Protein AF-A0A1B8B5S4-F1 (afdb_monomer)

Organism: Fusarium poae (NCBI:txid36050)

InterPro domains:
  IPR001878 Zinc finger, CCHC-type [PS50158] (62-77)
  IPR001878 Zinc finger, CCHC-type [SM00343] (62-78)
  IPR036875 Zinc finger, CCHC-type superfamily [SSF57756] (45-84)

Solvent-accessible surface area (backbone atoms only — not comparable to full-atom values): 23033 Å² total; per-residue (Å²): 134,56,75,70,56,54,54,54,52,51,53,57,53,53,58,51,54,56,64,63,64,73,70,78,66,87,74,77,81,77,86,76,88,79,88,79,84,84,86,77,88,89,79,86,81,77,88,76,90,77,90,68,91,71,83,70,79,71,69,80,69,45,12,86,79,80,60,42,74,90,41,46,62,92,68,39,94,58,71,87,54,57,66,65,60,56,51,50,52,48,52,52,52,57,70,67,45,79,81,69,77,71,84,78,75,83,84,50,92,66,42,45,79,44,78,39,82,91,76,75,44,73,46,77,40,73,58,75,73,76,80,73,74,81,81,74,93,70,80,89,75,80,84,82,79,84,80,81,82,84,78,85,82,84,79,87,82,88,78,84,84,85,80,93,76,90,79,90,82,87,80,91,79,73,78,69,67,63,57,54,56,56,53,51,54,50,54,53,53,52,50,53,54,51,57,54,49,56,68,69,68,52,84,74,80,76,83,73,87,75,80,90,76,81,90,84,82,83,81,92,77,83,91,76,85,78,84,82,81,79,86,75,89,73,72,89,78,72,78,74,69,80,74,79,73,74,95,62,82,85,57,70,48,80,79,72,44,62,75,87,78,50,93,69,78,89,65,76,92,64,78,62,98,51,56,69,58,52,32,52,50,49,24,71,75,67,45,35,23,64,68,58,35,44,51,50,29,63,75,51,70,60,40,62,67,61,52,50,53,48,46,69,73,48,47,85,78,52,65,60,85,51,30,68,75,69,75,72,74,88,124

Foldseek 3Di:
DDPVVVVVVVVVVVVVVVVVVVPPDPDPDDDDYDDDDDDDDDDDDDDDDDPPPPDPPPPQDAAPQQRHSPDHVVPDPCVPPDSVVSVVVVVVVVVVPPPDQDPFDPDDPQWDWDQDPVVSGTDTDGPPPPPDPDDDDDDDDDDDDDDDDDDDDDDDDDDDDDDDDDDDDDDDDDPPVVVVVVVVVVVVVVVVVVVVVVVVPPDDPDDDPPDPPPPDDDDDDDDDDDDDDDDDDDDPPPPPDPPPPPDDDDDPCVQPNDLVVDPAPPDPQDDDPCLVVLLVVLCVLQQFDSVVSSVLCNSRSNPSVVSSVCCVVRVVVDDLVRGDPSPDDPD

Nearest PDB structures (foldseek):
  6exz-assembly1_A  TM=6.993E-01  e=6.686E-01  Saccharomyces cerevisiae S288C
  2l2d-assembly1_A  TM=5.468E-01  e=1.828E-01  Homo sapiens

Structure (mmCIF, N/CA/C/O backbone):
data_AF-A0A1B8B5S4-F1
#
_entry.id   AF-A0A1B8B5S4-F1
#
loop_
_atom_site.group_PDB
_atom_site.id
_atom_site.type_symbol
_atom_site.label_atom_id
_atom_site.label_alt_id
_atom_site.label_comp_id
_atom_site.label_asym_id
_atom_site.label_entity_id
_atom_site.label_seq_id
_atom_site.pdbx_PDB_ins_code
_atom_site.Cartn_x
_atom_site.Cartn_y
_atom_site.Cartn_z
_atom_site.occupancy
_atom_site.B_iso_or_equiv
_atom_site.auth_seq_id
_atom_site.auth_comp_id
_atom_site.auth_asym_id
_atom_site.auth_atom_id
_atom_site.pdbx_PDB_model_num
ATOM 1 N N . MET A 1 1 ? 39.758 25.648 22.054 1.00 56.00 1 MET A N 1
ATOM 2 C CA . MET A 1 1 ? 38.304 25.907 22.031 1.00 56.00 1 MET A CA 1
ATOM 3 C C . MET A 1 1 ? 37.632 24.778 22.774 1.00 56.00 1 MET A C 1
ATOM 5 O O . MET A 1 1 ? 37.925 23.622 22.490 1.00 56.00 1 MET A O 1
ATOM 9 N N . SER A 1 2 ? 36.848 25.097 23.795 1.00 73.38 2 SER A N 1
ATOM 10 C CA . SER A 1 2 ? 36.229 24.072 24.642 1.00 73.38 2 SER A CA 1
ATOM 11 C C . SER A 1 2 ? 35.029 23.433 23.930 1.00 73.38 2 SER A C 1
ATOM 13 O O . SER A 1 2 ? 34.396 24.057 23.076 1.00 73.38 2 SER A O 1
ATOM 15 N N . ASN A 1 3 ? 34.667 22.197 24.292 1.00 74.00 3 ASN A N 1
ATOM 16 C CA . ASN A 1 3 ? 33.475 21.530 23.743 1.00 74.00 3 ASN A CA 1
ATOM 17 C C . ASN A 1 3 ? 32.193 22.370 23.928 1.00 74.00 3 ASN A C 1
ATOM 19 O O . ASN A 1 3 ? 31.288 22.313 23.097 1.00 74.00 3 ASN A O 1
ATOM 23 N N . ALA A 1 4 ? 32.143 23.219 24.961 1.00 73.69 4 ALA A N 1
ATOM 24 C CA . ALA A 1 4 ? 31.034 24.138 25.207 1.00 73.69 4 ALA A CA 1
ATOM 25 C C . ALA A 1 4 ? 30.907 25.248 24.142 1.00 73.69 4 ALA A C 1
ATOM 27 O O . ALA A 1 4 ? 29.793 25.631 23.782 1.00 73.69 4 ALA A O 1
ATOM 28 N N . GLU A 1 5 ? 32.022 25.741 23.597 1.00 76.44 5 GLU A N 1
ATOM 29 C CA . GLU A 1 5 ? 32.009 26.757 22.533 1.00 76.44 5 GLU A CA 1
ATOM 30 C C . GLU A 1 5 ? 31.538 26.171 21.198 1.00 76.44 5 GLU A C 1
ATOM 32 O O . GLU A 1 5 ? 30.783 26.814 20.469 1.00 76.44 5 GLU A O 1
ATOM 37 N N . THR A 1 6 ? 31.898 24.917 20.919 1.00 80.56 6 THR A N 1
ATOM 38 C CA . THR A 1 6 ? 31.493 24.219 19.689 1.00 80.56 6 THR A CA 1
ATOM 39 C C . THR A 1 6 ? 29.984 23.953 19.665 1.00 80.56 6 THR A C 1
ATOM 41 O O . THR A 1 6 ? 29.326 24.195 18.654 1.00 80.56 6 THR A O 1
ATOM 44 N N . ILE A 1 7 ? 29.394 23.550 20.797 1.00 79.75 7 ILE A N 1
ATOM 45 C CA . ILE A 1 7 ? 27.942 23.316 20.902 1.00 79.75 7 ILE A CA 1
ATOM 46 C C . ILE A 1 7 ? 27.154 24.627 20.733 1.00 79.75 7 ILE A C 1
ATOM 48 O O . ILE A 1 7 ? 26.126 24.646 20.051 1.00 79.75 7 ILE A O 1
ATOM 52 N N . LYS A 1 8 ? 27.653 25.748 21.277 1.00 83.06 8 LYS A N 1
ATOM 53 C CA . LYS A 1 8 ? 27.043 27.076 21.071 1.00 83.06 8 LYS A CA 1
ATOM 54 C C . LYS A 1 8 ? 27.098 27.525 19.608 1.00 83.06 8 LYS A C 1
ATOM 56 O O . LYS A 1 8 ? 26.111 28.065 19.108 1.00 83.06 8 LYS A O 1
ATOM 61 N N . ALA A 1 9 ? 28.210 27.277 18.915 1.00 80.62 9 ALA A N 1
ATOM 62 C CA . ALA A 1 9 ? 28.360 27.633 17.505 1.00 80.62 9 ALA A CA 1
ATOM 63 C C . ALA A 1 9 ? 27.409 26.831 16.597 1.00 80.62 9 ALA A C 1
ATOM 65 O O . ALA A 1 9 ? 26.763 27.405 15.718 1.00 80.62 9 ALA A O 1
ATOM 66 N N . ILE A 1 10 ? 27.251 25.527 16.854 1.00 79.31 10 ILE A N 1
ATOM 67 C CA . ILE A 1 10 ? 26.332 24.666 16.093 1.00 79.31 10 ILE A CA 1
ATOM 68 C C . ILE A 1 10 ? 24.872 25.088 16.321 1.00 79.31 10 ILE A C 1
ATOM 70 O O . ILE A 1 10 ? 24.111 25.214 15.361 1.00 79.31 10 ILE A O 1
ATOM 74 N N . GLY A 1 11 ? 24.482 25.388 17.567 1.00 78.75 11 GLY A N 1
ATOM 75 C CA . GLY A 1 11 ? 23.128 25.863 17.878 1.00 78.75 11 GLY A CA 1
ATOM 76 C C . GLY A 1 11 ? 22.766 27.172 17.164 1.00 78.75 11 GLY A C 1
ATOM 77 O O . GLY A 1 11 ? 21.659 27.311 16.639 1.00 78.75 11 GLY A O 1
ATOM 78 N N . ALA A 1 12 ? 23.714 28.109 17.070 1.00 74.69 12 ALA A N 1
ATOM 79 C CA . ALA A 1 12 ? 23.513 29.375 16.366 1.00 74.69 12 ALA A CA 1
ATOM 80 C C . ALA A 1 12 ? 23.366 29.197 14.841 1.00 74.69 12 ALA A C 1
ATOM 82 O O . ALA A 1 12 ? 22.562 29.892 14.215 1.00 74.69 12 ALA A O 1
ATOM 83 N N . ALA A 1 13 ? 24.097 28.250 14.243 1.00 72.19 13 ALA A N 1
ATOM 84 C CA . ALA A 1 13 ? 24.009 27.958 12.813 1.00 72.19 13 ALA A CA 1
ATOM 85 C C . ALA A 1 13 ? 22.666 27.305 12.433 1.00 72.19 13 ALA A C 1
ATOM 87 O O . ALA A 1 13 ? 22.027 27.719 11.464 1.00 72.19 13 ALA A O 1
ATOM 88 N N . VAL A 1 14 ? 22.186 26.345 13.233 1.00 74.12 14 VAL A N 1
ATOM 89 C CA . VAL A 1 14 ? 20.905 25.656 12.983 1.00 74.12 14 VAL A CA 1
ATOM 90 C C . VAL A 1 14 ? 19.711 26.602 13.167 1.00 74.12 14 VAL A C 1
ATOM 92 O O . VAL A 1 14 ? 18.777 26.580 12.364 1.00 74.12 14 VAL A O 1
ATOM 95 N N . GLY A 1 15 ? 19.758 27.494 14.163 1.00 72.50 15 GLY A N 1
ATOM 96 C CA . GLY A 1 15 ? 18.710 28.496 14.382 1.00 72.50 15 GLY A CA 1
ATOM 97 C C . GLY A 1 15 ? 18.549 29.487 13.220 1.00 72.50 15 GLY A C 1
ATOM 98 O O . GLY A 1 15 ? 17.427 29.890 12.909 1.00 72.50 15 GLY A O 1
ATOM 99 N N . LYS A 1 16 ? 19.645 29.846 12.533 1.00 70.12 16 LYS A N 1
ATOM 100 C CA . LYS A 1 16 ? 19.594 30.685 11.323 1.00 70.12 16 LYS A CA 1
ATOM 101 C C . LYS A 1 16 ? 18.982 29.948 10.131 1.00 70.12 16 LYS A C 1
ATOM 103 O O . LYS A 1 16 ? 18.091 30.495 9.485 1.00 70.12 16 LYS A O 1
ATOM 108 N N . ALA A 1 17 ? 19.381 28.698 9.896 1.00 58.03 17 ALA A N 1
ATOM 109 C CA . ALA A 1 17 ? 18.883 27.913 8.765 1.00 58.03 17 ALA A CA 1
ATOM 110 C C . ALA A 1 17 ? 17.365 27.648 8.844 1.00 58.03 17 ALA A C 1
ATOM 112 O O . ALA A 1 17 ? 16.661 27.729 7.836 1.00 58.03 17 ALA A O 1
ATOM 113 N N . LEU A 1 18 ? 16.823 27.403 10.046 1.00 61.22 18 LEU A N 1
ATOM 114 C CA . LEU A 1 18 ? 15.381 27.179 10.199 1.00 61.22 18 LEU A CA 1
ATOM 115 C C . LEU A 1 18 ? 14.554 28.444 9.920 1.00 61.22 18 LEU A C 1
ATOM 117 O O . LEU A 1 18 ? 13.485 28.353 9.316 1.00 61.22 18 LEU A O 1
ATOM 121 N N . LYS A 1 19 ? 15.059 29.626 10.298 1.00 65.00 19 LYS A N 1
ATOM 122 C CA . LYS A 1 19 ? 14.362 30.905 10.088 1.00 65.00 19 LYS A CA 1
ATOM 123 C C . LYS A 1 19 ? 14.312 31.317 8.611 1.00 65.00 19 LYS A C 1
ATOM 125 O O . LYS A 1 19 ? 13.349 31.956 8.199 1.00 65.00 19 LYS A O 1
ATOM 130 N N . GLU A 1 20 ? 15.296 30.907 7.813 1.00 57.97 20 GLU A N 1
ATOM 131 C CA . GLU A 1 20 ? 15.331 31.159 6.365 1.00 57.97 20 GLU A CA 1
ATOM 132 C C . GLU A 1 20 ? 14.459 30.167 5.573 1.00 57.97 20 GLU A C 1
ATOM 134 O O . GLU A 1 20 ? 13.837 30.544 4.581 1.00 57.97 20 GLU A O 1
ATOM 139 N N . SER A 1 21 ? 14.306 28.925 6.049 1.00 55.50 21 SER A N 1
ATOM 140 C CA . SER A 1 21 ? 13.467 27.918 5.374 1.00 55.50 21 SER A CA 1
ATOM 141 C C . SER A 1 21 ? 11.949 28.166 5.485 1.00 55.50 21 SER A C 1
ATOM 143 O O . SER A 1 21 ? 11.189 27.740 4.615 1.00 55.50 21 SER A O 1
ATOM 145 N N . GLY A 1 22 ? 11.496 28.914 6.502 1.00 48.28 22 GLY A N 1
ATOM 146 C CA . GLY A 1 22 ? 10.073 29.179 6.769 1.00 48.28 22 GLY A CA 1
ATOM 147 C C . GLY A 1 22 ? 9.399 30.239 5.884 1.00 48.28 22 GLY A C 1
ATOM 148 O O . GLY A 1 22 ? 8.188 30.419 5.979 1.00 48.28 22 GLY A O 1
ATOM 149 N N . LEU A 1 23 ? 10.149 30.940 5.024 1.00 51.22 23 LEU A N 1
ATOM 150 C CA . LEU A 1 23 ? 9.635 32.033 4.179 1.00 51.22 23 LEU A CA 1
ATOM 151 C C . LEU A 1 23 ? 9.395 31.639 2.711 1.00 51.22 23 LEU A C 1
ATOM 153 O O . LEU A 1 23 ? 8.901 32.453 1.932 1.00 51.22 23 LEU A O 1
ATOM 157 N N . SER A 1 24 ? 9.648 30.384 2.327 1.00 50.84 24 SER A N 1
ATOM 158 C CA . SER A 1 24 ? 9.270 29.857 1.005 1.00 50.84 24 SER A CA 1
ATOM 159 C C . SER A 1 24 ? 7.799 29.415 0.990 1.00 50.84 24 SER A C 1
ATOM 161 O O . SER A 1 24 ? 7.439 28.245 0.870 1.00 50.84 24 SER A O 1
ATOM 163 N N . GLY A 1 25 ? 6.921 30.402 1.174 1.00 41.28 25 GLY A N 1
ATOM 164 C CA . GLY A 1 25 ? 5.477 30.245 1.122 1.00 41.28 25 GLY A CA 1
ATOM 165 C C . GLY A 1 25 ? 5.001 29.711 -0.229 1.00 41.28 25 GLY A C 1
ATOM 166 O O . GLY A 1 25 ? 5.408 30.173 -1.294 1.00 41.28 25 GLY A O 1
ATOM 167 N N . SER A 1 26 ? 4.071 28.758 -0.162 1.00 46.00 26 SER A N 1
ATOM 168 C CA . SER A 1 26 ? 3.202 28.362 -1.268 1.00 46.00 26 SER A CA 1
ATOM 169 C C . SER A 1 26 ? 2.361 29.563 -1.708 1.00 46.00 26 SER A C 1
ATOM 171 O O . SER A 1 26 ? 1.266 29.798 -1.200 1.00 46.00 26 SER A O 1
ATOM 173 N N . GLY A 1 27 ? 2.895 30.344 -2.646 1.00 40.12 27 GLY A N 1
ATOM 174 C CA . GLY A 1 27 ? 2.173 31.400 -3.336 1.00 40.12 27 GLY A CA 1
ATOM 175 C C . GLY A 1 27 ? 1.107 30.795 -4.242 1.00 40.12 27 GLY A C 1
ATOM 176 O O . GLY A 1 27 ? 1.377 30.395 -5.371 1.00 40.12 27 GLY A O 1
ATOM 177 N N . SER A 1 28 ? -0.125 30.733 -3.747 1.00 44.25 28 SER A N 1
ATOM 178 C CA . SER A 1 28 ? -1.322 30.636 -4.574 1.00 44.25 28 SER A CA 1
ATOM 179 C C . SER A 1 28 ? -1.355 31.830 -5.530 1.00 44.25 28 SER A C 1
ATOM 181 O O . SER A 1 28 ? -1.681 32.944 -5.124 1.00 44.25 28 SER A O 1
ATOM 183 N N . GLY A 1 29 ? -0.978 31.585 -6.788 1.00 37.34 29 GLY A N 1
ATOM 184 C CA . GLY A 1 29 ? -1.029 32.551 -7.879 1.00 37.34 29 GLY A CA 1
ATOM 185 C C . GLY A 1 29 ? -2.449 33.069 -8.075 1.00 37.34 29 GLY A C 1
ATOM 186 O O . GLY A 1 29 ? -3.302 32.390 -8.649 1.00 37.34 29 GLY A O 1
ATOM 187 N N . ALA A 1 30 ? -2.692 34.273 -7.565 1.00 42.72 30 ALA A N 1
ATOM 188 C CA . ALA A 1 30 ? -3.863 35.064 -7.877 1.00 42.72 30 ALA A CA 1
ATOM 189 C C . ALA A 1 30 ? -3.777 35.504 -9.343 1.00 42.72 30 ALA A C 1
ATOM 191 O O . ALA A 1 30 ? -2.804 36.114 -9.782 1.00 42.72 30 ALA A O 1
ATOM 192 N N . ALA A 1 31 ? -4.816 35.149 -10.088 1.00 47.50 31 ALA A N 1
ATOM 193 C CA . ALA A 1 31 ? -5.079 35.610 -11.433 1.00 47.50 31 ALA A CA 1
ATOM 194 C C . ALA A 1 31 ? -5.320 37.127 -11.447 1.00 47.50 31 ALA A C 1
ATOM 196 O O . ALA A 1 31 ? -6.201 37.604 -10.736 1.00 47.50 31 ALA A O 1
ATOM 197 N N . SER A 1 32 ? -4.604 37.842 -12.317 1.00 46.47 32 SER A N 1
ATOM 198 C CA . SER A 1 32 ? -4.899 39.228 -12.689 1.00 46.47 32 SER A CA 1
ATOM 199 C C . SER A 1 32 ? -4.472 39.484 -14.131 1.00 46.47 32 SER A C 1
ATOM 201 O O . SER A 1 32 ? -3.295 39.709 -14.375 1.00 46.47 32 SER A O 1
ATOM 203 N N . GLY A 1 33 ? -5.458 39.494 -15.039 1.00 41.75 33 GLY A N 1
ATOM 204 C CA . GLY A 1 33 ? -5.443 40.202 -16.329 1.00 41.75 33 GLY A CA 1
ATOM 205 C C . GLY A 1 33 ? -4.380 39.766 -17.344 1.00 41.75 33 GLY A C 1
ATOM 206 O O . GLY A 1 33 ? -3.430 39.074 -17.038 1.00 41.75 33 GLY A O 1
ATOM 207 N N . SER A 1 34 ? -4.447 40.121 -18.612 1.00 49.22 34 SER A N 1
ATOM 208 C CA . SER A 1 34 ? -5.419 40.847 -19.417 1.00 49.22 34 SER A CA 1
ATOM 209 C C . SER A 1 34 ? -4.869 40.757 -20.847 1.00 49.22 34 SER A C 1
ATOM 211 O O . SER A 1 34 ? -3.662 40.812 -21.062 1.00 49.22 34 SER A O 1
ATOM 213 N N . GLY A 1 35 ? -5.752 40.634 -21.835 1.00 39.09 35 GLY A N 1
ATOM 214 C CA . GLY A 1 35 ? -5.376 40.672 -23.250 1.00 39.09 35 GLY A CA 1
ATOM 215 C C . GLY A 1 35 ? -5.099 39.278 -23.820 1.00 39.09 35 GLY A C 1
ATOM 216 O O . GLY A 1 35 ? -4.317 38.510 -23.297 1.00 39.09 35 GLY A O 1
ATOM 217 N N . GLY A 1 36 ? -5.729 38.836 -24.891 1.00 44.03 36 GLY A N 1
ATOM 218 C CA . GLY A 1 36 ? -6.499 39.563 -25.870 1.00 44.03 36 GLY A CA 1
ATOM 219 C C . GLY A 1 36 ? -6.198 38.958 -27.231 1.00 44.03 36 GLY A C 1
ATOM 220 O O . GLY A 1 36 ? -5.051 38.689 -27.555 1.00 44.03 36 GLY A O 1
ATOM 221 N N . ARG A 1 37 ? -7.255 38.888 -28.039 1.00 44.94 37 ARG A N 1
ATOM 222 C CA . ARG A 1 37 ? -7.225 38.951 -29.504 1.00 44.94 37 ARG A CA 1
ATOM 223 C C . ARG A 1 37 ? -6.894 37.658 -30.272 1.00 44.94 37 ARG A C 1
ATOM 225 O O . ARG A 1 37 ? -5.750 37.298 -30.478 1.00 44.94 37 ARG A O 1
ATOM 232 N N . ARG A 1 38 ? -7.973 37.207 -30.928 1.00 49.09 38 ARG A N 1
ATOM 233 C CA . ARG A 1 38 ? -8.131 37.075 -32.394 1.00 49.09 38 ARG A CA 1
ATOM 234 C C . ARG A 1 38 ? -7.744 35.748 -33.057 1.00 49.09 38 ARG A C 1
ATOM 236 O O . ARG A 1 38 ? -6.589 35.362 -33.093 1.00 49.09 38 ARG A O 1
ATOM 243 N N . GLY A 1 39 ? -8.742 35.239 -33.789 1.00 45.19 39 GLY A N 1
ATOM 244 C CA . GLY A 1 39 ? -8.606 34.387 -34.978 1.00 45.19 39 GLY A CA 1
ATOM 245 C C . GLY A 1 39 ? -8.688 32.898 -34.653 1.00 45.19 39 GLY A C 1
ATOM 246 O O . GLY A 1 39 ? -8.058 32.447 -33.716 1.00 45.19 39 GLY A O 1
ATOM 247 N N . GLY A 1 40 ? -9.452 32.051 -35.332 1.00 46.78 40 GLY A N 1
ATOM 248 C CA . GLY A 1 40 ? -10.405 32.175 -36.434 1.00 46.78 40 GLY A CA 1
ATOM 249 C C . GLY A 1 40 ? -11.432 31.049 -36.233 1.00 46.78 40 GLY A C 1
ATOM 250 O O . GLY A 1 40 ? -11.158 30.053 -35.576 1.00 46.78 40 GLY A O 1
ATOM 251 N N . ARG A 1 41 ? -12.712 31.237 -36.546 1.00 49.19 41 ARG A N 1
ATOM 252 C CA . ARG A 1 41 ? -13.286 31.195 -37.898 1.00 49.19 41 ARG A CA 1
ATOM 253 C C . ARG A 1 41 ? -12.919 29.902 -38.642 1.00 49.19 41 ARG A C 1
ATOM 255 O O . ARG A 1 41 ? -11.828 29.791 -39.179 1.00 49.19 41 ARG A O 1
ATOM 262 N N . GLY A 1 42 ? -13.904 29.011 -38.759 1.00 49.97 42 GLY A N 1
ATOM 263 C CA . GLY A 1 42 ? -13.978 28.029 -39.843 1.00 49.97 42 GLY A CA 1
ATOM 264 C C . GLY A 1 42 ? -13.775 26.584 -39.408 1.00 49.97 42 GLY A C 1
ATOM 265 O O . GLY A 1 42 ? -12.654 26.126 -39.263 1.00 49.97 42 GLY A O 1
ATOM 266 N N . GLY A 1 43 ? -14.877 25.853 -39.263 1.00 46.47 43 GLY A N 1
ATOM 267 C CA . GLY A 1 43 ? -14.845 24.410 -39.033 1.00 46.47 43 GLY A CA 1
ATOM 268 C C . GLY A 1 43 ? -16.239 23.801 -38.988 1.00 46.47 43 GLY A C 1
ATOM 269 O O . GLY A 1 43 ? -16.610 23.170 -38.007 1.00 46.47 43 GLY A O 1
ATOM 270 N N . ARG A 1 44 ? -17.046 24.067 -40.024 1.00 53.19 44 ARG A N 1
ATOM 271 C CA . ARG A 1 44 ? -18.267 23.304 -40.317 1.00 53.19 44 ARG A CA 1
ATOM 272 C C . ARG A 1 44 ? -17.881 21.876 -40.707 1.00 53.19 44 ARG A C 1
ATOM 274 O O . ARG A 1 44 ? -16.972 21.695 -41.506 1.00 53.19 44 ARG A O 1
ATOM 281 N N . GLY A 1 45 ? -18.688 20.920 -40.257 1.00 45.66 45 GLY A N 1
ATOM 282 C CA . GLY A 1 45 ? -18.684 19.527 -40.705 1.00 45.66 45 GLY A CA 1
ATOM 283 C C . GLY A 1 45 ? -18.196 18.617 -39.583 1.00 45.66 45 GLY A C 1
ATOM 284 O O . GLY A 1 45 ? -17.048 18.695 -39.191 1.00 45.66 45 GLY A O 1
ATOM 285 N N . GLY A 1 46 ? -19.003 17.773 -38.961 1.00 46.47 46 GLY A N 1
ATOM 286 C CA . GLY A 1 46 ? -20.248 17.169 -39.405 1.00 46.47 46 GLY A CA 1
ATOM 287 C C . GLY A 1 46 ? -20.132 15.667 -39.173 1.00 46.47 46 GLY A C 1
ATOM 288 O O . GLY A 1 46 ? -19.038 15.131 -39.303 1.00 46.47 46 GLY A O 1
ATOM 289 N N . ARG A 1 47 ? -21.286 15.025 -38.937 1.00 48.38 47 ARG A N 1
ATOM 290 C CA . ARG A 1 47 ? -21.506 13.564 -38.968 1.00 48.38 47 ARG A CA 1
ATOM 291 C C . ARG A 1 47 ? -20.808 12.849 -37.802 1.00 48.38 47 ARG A C 1
ATOM 293 O O . ARG A 1 47 ? -19.613 12.948 -37.619 1.00 48.38 47 ARG A O 1
ATOM 300 N N . GLY A 1 48 ? -21.469 12.132 -36.915 1.00 44.78 48 GLY A N 1
ATOM 301 C CA . GLY A 1 48 ? -22.681 11.333 -36.982 1.00 44.78 48 GLY A CA 1
ATOM 302 C C . GLY A 1 48 ? -22.550 10.397 -35.775 1.00 44.78 48 GLY A C 1
ATOM 303 O O . GLY A 1 48 ? -21.453 9.985 -35.419 1.00 44.78 48 GLY A O 1
ATOM 304 N N . GLY A 1 49 ? -23.607 10.198 -35.004 1.00 51.47 49 GLY A N 1
ATOM 305 C CA . GLY A 1 49 ? -24.214 8.874 -35.042 1.00 51.47 49 GLY A CA 1
ATOM 306 C C . GLY A 1 49 ? -23.350 7.791 -34.391 1.00 51.47 49 GLY A C 1
ATOM 307 O O . GLY A 1 49 ? -22.970 6.839 -35.055 1.00 51.47 49 GLY A O 1
ATOM 308 N N . HIS A 1 50 ? -23.101 7.893 -33.086 1.00 44.91 50 HIS A N 1
ATOM 309 C CA . HIS A 1 50 ? -22.808 6.710 -32.277 1.00 44.91 50 HIS A CA 1
ATOM 310 C C . HIS A 1 50 ? -23.905 6.552 -31.228 1.00 44.91 50 HIS A C 1
ATOM 312 O O . HIS A 1 50 ? -23.709 6.767 -30.033 1.00 44.91 50 HIS A O 1
ATOM 318 N N . GLY A 1 51 ? -25.086 6.182 -31.735 1.00 50.59 51 GLY A N 1
ATOM 319 C CA . GLY A 1 51 ? -26.035 5.360 -30.995 1.00 50.59 51 GLY A CA 1
ATOM 320 C C . GLY A 1 51 ? -25.344 4.035 -30.702 1.00 50.59 51 GLY A C 1
ATOM 321 O O . GLY A 1 51 ? -25.287 3.142 -31.538 1.00 50.59 51 GLY A O 1
ATOM 322 N N . GLY A 1 52 ? -24.701 3.985 -29.545 1.00 52.28 52 GLY A N 1
ATOM 323 C CA . GLY A 1 52 ? -24.074 2.802 -28.991 1.00 52.28 52 GLY A CA 1
ATOM 324 C C . GLY A 1 52 ? -24.661 2.581 -27.614 1.00 52.28 52 GLY A C 1
ATOM 325 O O . GLY A 1 52 ? -23.968 2.760 -26.614 1.00 52.28 52 GLY A O 1
ATOM 326 N N . ASP A 1 53 ? -25.940 2.205 -27.574 1.00 48.69 53 ASP A N 1
ATOM 327 C CA . ASP A 1 53 ? -26.658 1.668 -26.412 1.00 48.69 53 ASP A CA 1
ATOM 328 C C . ASP A 1 53 ? -26.115 0.276 -26.023 1.00 48.69 53 ASP A C 1
ATOM 330 O O . ASP A 1 53 ? -26.837 -0.688 -25.793 1.00 48.69 53 ASP A O 1
ATOM 334 N N . GLY A 1 54 ? -24.788 0.163 -25.946 1.00 50.25 54 GLY A N 1
ATOM 335 C CA . GLY A 1 54 ? -24.050 -1.009 -25.504 1.00 50.25 54 GLY A CA 1
ATOM 336 C C . GLY A 1 54 ? -23.867 -1.000 -23.992 1.00 50.25 54 GLY A C 1
ATOM 337 O O . GLY A 1 54 ? -22.755 -0.833 -23.500 1.00 50.25 54 GLY A O 1
ATOM 338 N N . GLY A 1 55 ? -24.973 -1.131 -23.259 1.00 54.44 55 GLY A N 1
ATOM 339 C CA . GLY A 1 55 ? -25.108 -2.053 -22.123 1.00 54.44 55 GLY A CA 1
ATOM 340 C C . GLY A 1 55 ? -24.204 -1.952 -20.886 1.00 54.44 55 GLY A C 1
ATOM 341 O O . GLY A 1 55 ? -24.437 -2.702 -19.941 1.00 54.44 55 GLY A O 1
ATOM 342 N N . VAL A 1 56 ? -23.225 -1.051 -20.791 1.00 54.69 56 VAL A N 1
ATOM 343 C CA . VAL A 1 56 ? -22.570 -0.791 -19.501 1.00 54.69 56 VAL A CA 1
ATOM 344 C C . VAL A 1 56 ? -23.481 0.157 -18.746 1.00 54.69 56 VAL A C 1
ATOM 346 O O . VAL A 1 56 ? -23.470 1.358 -19.010 1.00 54.69 56 VAL A O 1
ATOM 349 N N . ARG A 1 57 ? -24.294 -0.383 -17.828 1.00 54.88 57 ARG A N 1
ATOM 350 C CA . ARG A 1 57 ? -25.108 0.393 -16.878 1.00 54.88 57 ARG A CA 1
ATOM 351 C C . ARG A 1 57 ? -24.194 1.395 -16.165 1.00 54.88 57 ARG A C 1
ATOM 353 O O . ARG A 1 57 ? -23.582 1.071 -15.145 1.00 54.88 57 ARG A O 1
ATOM 360 N N . LYS A 1 58 ? -24.035 2.598 -16.730 1.00 68.25 58 LYS A N 1
ATOM 361 C CA . LYS A 1 58 ? -23.264 3.680 -16.119 1.00 68.25 58 LYS A CA 1
ATOM 362 C C . LYS A 1 58 ? -23.924 3.906 -14.772 1.00 68.25 58 LYS A C 1
ATOM 364 O O . LYS A 1 58 ? -25.124 4.165 -14.708 1.00 68.25 58 LYS A O 1
ATOM 369 N N . LYS A 1 59 ? -23.152 3.701 -13.700 1.00 76.12 59 LYS A N 1
ATOM 370 C CA . LYS A 1 59 ? -23.621 3.902 -12.325 1.00 76.12 59 LYS A CA 1
ATOM 371 C C . LYS A 1 59 ? -24.366 5.241 -12.278 1.00 76.12 59 LYS A C 1
ATOM 373 O O . LYS A 1 59 ? -23.871 6.183 -12.906 1.00 76.12 59 LYS A O 1
ATOM 378 N N . PRO A 1 60 ? -25.516 5.325 -11.583 1.00 76.94 60 PRO A N 1
ATOM 379 C CA . PRO A 1 60 ? -26.318 6.542 -11.546 1.00 76.94 60 PRO A CA 1
ATOM 380 C C . PRO A 1 60 ? -25.399 7.719 -11.239 1.00 76.94 60 PRO A C 1
ATOM 382 O O . PRO A 1 60 ? -24.606 7.668 -10.290 1.00 76.94 60 PRO A O 1
ATOM 385 N N . ALA A 1 61 ? -25.416 8.708 -12.130 1.00 81.31 61 ALA A N 1
ATOM 386 C CA . ALA A 1 61 ? -24.499 9.828 -12.067 1.00 81.31 61 ALA A CA 1
ATOM 387 C C . ALA A 1 61 ? -24.708 10.545 -10.732 1.00 81.31 61 ALA A C 1
ATOM 389 O O . ALA A 1 61 ? -25.779 11.071 -10.451 1.00 81.31 61 ALA A O 1
ATOM 390 N N . ARG A 1 62 ? -23.680 10.528 -9.887 1.00 92.56 62 ARG A N 1
ATOM 391 C CA . ARG A 1 62 ? -23.695 11.232 -8.606 1.00 92.56 62 ARG A CA 1
ATOM 392 C C . ARG A 1 62 ? -23.355 12.696 -8.849 1.00 92.56 62 ARG A C 1
ATOM 394 O O . ARG A 1 62 ? -22.532 13.006 -9.710 1.00 92.56 62 ARG A O 1
ATOM 401 N N . CYS A 1 63 ? -23.926 13.598 -8.060 1.00 89.44 63 CYS A N 1
ATOM 402 C CA . CYS A 1 63 ? -23.555 15.006 -8.084 1.00 89.44 63 CYS A CA 1
ATOM 403 C C . CYS A 1 63 ? -22.037 15.161 -7.883 1.00 89.44 63 CYS A C 1
ATOM 405 O O . CYS A 1 63 ? -21.507 14.811 -6.831 1.00 89.44 63 CYS A O 1
ATOM 407 N N . PHE A 1 64 ? -21.317 15.741 -8.848 1.00 87.44 64 PHE A N 1
ATOM 408 C CA . PHE A 1 64 ? -19.854 15.902 -8.773 1.00 87.44 64 PHE A CA 1
ATOM 409 C C . PHE A 1 64 ? -19.367 16.786 -7.609 1.00 87.44 64 PHE A C 1
ATOM 411 O O . PHE A 1 64 ? -18.173 16.815 -7.309 1.00 87.44 64 PHE A O 1
ATOM 418 N N . ARG A 1 65 ? -20.274 17.527 -6.955 1.00 85.06 65 ARG A N 1
ATOM 419 C CA . ARG A 1 65 ? -19.943 18.461 -5.870 1.00 85.06 65 ARG A CA 1
ATOM 420 C C . ARG A 1 65 ? -20.120 17.846 -4.485 1.00 85.06 65 ARG A C 1
ATOM 422 O O . ARG A 1 65 ? -19.210 17.949 -3.669 1.00 85.06 65 ARG A O 1
ATOM 429 N N . CYS A 1 66 ? -21.266 17.214 -4.233 1.00 87.50 66 CYS A N 1
ATOM 430 C CA . CYS A 1 66 ? -21.610 16.628 -2.933 1.00 87.50 66 CYS A CA 1
ATOM 431 C C . CYS A 1 66 ? -21.727 15.094 -2.952 1.00 87.50 66 CYS A C 1
ATOM 433 O O . CYS A 1 66 ? -21.928 14.491 -1.910 1.00 87.50 66 CYS A O 1
ATOM 435 N N . GLY A 1 67 ? -21.632 14.432 -4.104 1.00 87.62 67 GLY A N 1
ATOM 436 C CA . GLY A 1 67 ? -21.701 12.971 -4.206 1.00 87.62 67 GLY A CA 1
ATOM 437 C C . GLY A 1 67 ? -23.087 12.349 -3.997 1.00 87.62 67 GLY A C 1
ATOM 438 O O . GLY A 1 67 ? -23.182 11.123 -4.026 1.00 87.62 67 GLY A O 1
ATOM 439 N N . SER A 1 68 ? -24.141 13.152 -3.808 1.00 89.88 68 SER A N 1
ATOM 440 C CA . SER A 1 68 ? -25.522 12.661 -3.692 1.00 89.88 68 SER A CA 1
ATOM 441 C C . SER A 1 68 ? -26.005 12.036 -5.005 1.00 89.88 68 SER A C 1
ATOM 443 O O . SER A 1 68 ? -25.598 12.471 -6.084 1.00 89.88 68 SER A O 1
ATOM 445 N N . THR A 1 69 ? -26.871 11.027 -4.913 1.00 94.12 69 THR A N 1
ATOM 446 C CA . THR A 1 69 ? -27.591 10.422 -6.049 1.00 94.12 69 THR A CA 1
ATOM 447 C C . THR A 1 69 ? -28.929 11.098 -6.349 1.00 94.12 69 THR A C 1
ATOM 449 O O . THR A 1 69 ? -29.521 10.794 -7.375 1.00 94.12 69 THR A O 1
ATOM 452 N N . GLU A 1 70 ? -29.389 12.013 -5.491 1.00 94.81 70 GLU A N 1
ATOM 453 C CA . GLU A 1 70 ? -30.715 12.646 -5.603 1.00 94.81 70 GLU A CA 1
ATOM 454 C C . GLU A 1 70 ? -30.774 13.772 -6.646 1.00 94.81 70 GLU A C 1
ATOM 456 O O . GLU A 1 70 ? -31.849 14.173 -7.072 1.00 94.81 70 GLU A O 1
ATOM 461 N N . HIS A 1 71 ? -29.632 14.341 -7.044 1.00 93.50 71 HIS A N 1
ATOM 462 C CA . HIS A 1 71 ? -29.600 15.489 -7.953 1.00 93.50 71 HIS A CA 1
ATOM 463 C C . HIS A 1 71 ? -28.323 15.539 -8.792 1.00 93.50 71 HIS A C 1
ATOM 465 O O . HIS A 1 71 ? -27.289 14.967 -8.438 1.00 93.50 71 HIS A O 1
ATOM 471 N N . PHE A 1 72 ? -28.367 16.309 -9.879 1.00 92.81 72 PHE A N 1
ATOM 472 C CA . PHE A 1 72 ? -27.208 16.588 -10.724 1.00 92.81 72 PHE A CA 1
ATOM 473 C C . PHE A 1 72 ? -26.453 17.841 -10.269 1.00 92.81 72 PHE A C 1
ATOM 475 O O . PHE A 1 72 ? -26.941 18.648 -9.485 1.00 92.81 72 PHE A O 1
ATOM 482 N N . TYR A 1 73 ? -25.235 18.038 -10.789 1.00 90.06 73 TYR A N 1
ATOM 483 C CA . TYR A 1 73 ? -24.373 19.174 -10.427 1.00 90.06 73 TYR A CA 1
ATOM 484 C C . TYR A 1 73 ? -25.072 20.544 -10.541 1.00 90.06 73 TYR A C 1
ATOM 486 O O . TYR A 1 73 ? -24.822 21.418 -9.710 1.00 90.06 73 TYR A O 1
ATOM 494 N N . LYS A 1 74 ? -25.957 20.718 -11.534 1.00 92.50 74 LYS A N 1
ATOM 495 C CA . LYS A 1 74 ? -26.701 21.968 -11.773 1.00 92.50 74 LYS A CA 1
ATOM 496 C C . LYS A 1 74 ? -27.725 22.273 -10.673 1.00 92.50 74 LYS A C 1
ATOM 498 O O . LYS A 1 74 ? -27.882 23.436 -10.306 1.00 92.50 74 LYS A O 1
ATOM 503 N N . ASP A 1 75 ? -28.307 21.231 -10.089 1.00 93.50 75 ASP A N 1
ATOM 504 C CA . ASP A 1 75 ? -29.388 21.312 -9.098 1.00 93.50 75 ASP A CA 1
ATOM 505 C C . ASP A 1 75 ? -28.872 21.100 -7.670 1.00 93.50 75 ASP A C 1
ATOM 507 O O . ASP A 1 75 ? -29.630 20.860 -6.734 1.00 93.50 75 ASP A O 1
ATOM 511 N N . CYS A 1 76 ? -27.552 21.177 -7.476 1.00 91.94 76 CYS A N 1
ATOM 512 C CA . CYS A 1 76 ? -26.955 20.969 -6.170 1.00 91.94 76 CYS A CA 1
ATOM 513 C C . CYS A 1 76 ? -27.346 22.100 -5.201 1.00 91.94 76 CYS A C 1
ATOM 515 O O . CYS A 1 76 ? -26.907 23.241 -5.398 1.00 91.94 76 CYS A O 1
ATOM 517 N N . PRO A 1 77 ? -28.039 21.808 -4.079 1.00 93.00 77 PRO A N 1
ATOM 518 C CA . PRO A 1 77 ? -28.379 22.814 -3.066 1.00 93.00 77 PRO A CA 1
ATOM 519 C C . PRO A 1 77 ? -27.132 23.387 -2.370 1.00 93.00 77 PRO A C 1
ATOM 521 O O . PRO A 1 77 ? -27.196 24.342 -1.600 1.00 93.00 77 PRO A O 1
ATOM 524 N N . HIS A 1 78 ? -25.956 22.812 -2.634 1.00 89.00 78 HIS A N 1
ATOM 525 C CA . HIS A 1 78 ? -24.664 23.266 -2.131 1.00 89.00 78 HIS A CA 1
ATOM 526 C C . HIS A 1 78 ? -23.793 23.910 -3.222 1.00 89.00 78 HIS A C 1
ATOM 528 O O . HIS A 1 78 ? -22.574 24.000 -3.055 1.00 89.00 78 HIS A O 1
ATOM 534 N N . LYS A 1 79 ? -24.380 24.392 -4.332 1.00 88.69 79 LYS A N 1
ATOM 535 C CA . LYS A 1 79 ? -23.624 25.050 -5.417 1.00 88.69 79 LYS A CA 1
ATOM 536 C C . LYS A 1 79 ? -22.834 26.285 -4.957 1.00 88.69 79 LYS A C 1
ATOM 538 O O . LYS A 1 79 ? -21.738 26.516 -5.456 1.00 88.69 79 LYS A O 1
ATOM 543 N N . ASN A 1 80 ? -23.322 26.993 -3.935 1.00 88.56 80 ASN A N 1
ATOM 544 C CA . ASN A 1 80 ? -22.664 28.186 -3.383 1.00 88.56 80 ASN A CA 1
ATOM 545 C C . ASN A 1 80 ? -21.732 27.892 -2.192 1.00 88.56 80 ASN A C 1
ATOM 547 O O . ASN A 1 80 ? -20.951 28.751 -1.796 1.00 88.56 80 ASN A O 1
ATOM 551 N N . LYS A 1 81 ? -21.772 26.688 -1.602 1.00 86.81 81 LYS A N 1
ATOM 552 C CA . LYS A 1 81 ? -20.892 26.338 -0.471 1.00 86.81 81 LYS A CA 1
ATOM 553 C C . LYS A 1 81 ? -19.512 25.952 -0.998 1.00 86.81 81 LYS A C 1
ATOM 555 O O . LYS A 1 81 ? -19.415 25.318 -2.044 1.00 86.81 81 LYS A O 1
ATOM 560 N N . SER A 1 82 ? -18.423 26.295 -0.313 1.00 87.12 82 SER A N 1
ATOM 561 C CA . SER A 1 82 ? -17.099 25.843 -0.764 1.00 87.12 82 SER A CA 1
ATOM 562 C C . SER A 1 82 ? -17.008 24.308 -0.705 1.00 87.12 82 SER A C 1
ATOM 564 O O . SER A 1 82 ? -17.579 23.659 0.182 1.00 87.12 82 SER A O 1
ATOM 566 N N . ARG A 1 83 ? -16.290 23.704 -1.663 1.00 81.75 83 ARG A N 1
ATOM 567 C CA . ARG A 1 83 ? -16.065 22.246 -1.707 1.00 81.75 83 ARG A CA 1
ATOM 568 C C . ARG A 1 83 ? -15.411 21.743 -0.415 1.00 81.75 83 ARG A C 1
ATOM 570 O O . ARG A 1 83 ? -15.745 20.655 0.042 1.00 81.75 83 ARG A O 1
ATOM 577 N N . SER A 1 84 ? -14.538 22.558 0.187 1.00 83.75 84 SER A N 1
ATOM 578 C CA . SER A 1 84 ? -13.868 22.253 1.457 1.00 83.75 84 SER A CA 1
ATOM 579 C C . SER A 1 84 ? -14.867 22.081 2.606 1.00 83.75 84 SER A C 1
ATOM 581 O O . SER A 1 84 ? -14.900 21.018 3.220 1.00 83.75 84 SER A O 1
ATOM 583 N N . LYS A 1 85 ? -15.779 23.047 2.808 1.00 86.31 85 LYS A N 1
ATOM 584 C CA . LYS A 1 85 ? -16.817 22.959 3.853 1.00 86.31 85 LYS A CA 1
ATOM 585 C C . LYS A 1 85 ? -17.738 21.756 3.658 1.00 86.31 85 LYS A C 1
ATOM 587 O O . LYS A 1 85 ? -18.083 21.081 4.619 1.00 86.31 85 LYS A O 1
ATOM 592 N N . SER A 1 86 ? -18.102 21.454 2.409 1.00 82.12 86 SER A N 1
ATOM 593 C CA . SER A 1 86 ? -18.951 20.292 2.105 1.00 82.12 86 SER A CA 1
ATOM 594 C C . SER A 1 86 ? -18.236 18.968 2.401 1.00 82.12 86 SER A C 1
ATOM 596 O O . SER A 1 86 ? -18.843 18.051 2.943 1.00 82.12 86 SER A O 1
ATOM 598 N N . LYS A 1 87 ? -16.934 18.874 2.093 1.00 83.88 87 LYS A N 1
ATOM 599 C CA . LYS A 1 87 ? -16.114 17.694 2.401 1.00 83.88 87 LYS A CA 1
ATOM 600 C C . LYS A 1 87 ? -15.907 17.528 3.908 1.00 83.88 87 LYS A C 1
ATOM 602 O O . LYS A 1 87 ? -15.995 16.412 4.400 1.00 83.88 87 LYS A O 1
ATOM 607 N N . GLN A 1 88 ? -15.674 18.620 4.632 1.00 87.50 88 GLN A N 1
ATOM 608 C CA . GLN A 1 88 ? -15.535 18.595 6.087 1.00 87.50 88 GLN A CA 1
ATOM 609 C C . GLN A 1 88 ? -16.831 18.140 6.765 1.00 87.50 88 GLN A C 1
ATOM 611 O O . GLN A 1 88 ? -16.788 17.216 7.567 1.00 87.50 88 GLN A O 1
ATOM 616 N N . ALA A 1 89 ? -17.983 18.684 6.361 1.00 85.12 89 ALA A N 1
ATOM 617 C CA . ALA A 1 89 ? -19.282 18.246 6.871 1.00 85.12 89 ALA A CA 1
ATOM 618 C C . ALA A 1 89 ? -19.564 16.764 6.567 1.00 85.12 89 ALA A C 1
ATOM 620 O O . ALA A 1 89 ? -20.138 16.066 7.394 1.00 85.12 89 ALA A O 1
ATOM 621 N N . GLN A 1 90 ? -19.131 16.253 5.407 1.00 83.75 90 GLN A N 1
ATOM 622 C CA . GLN A 1 90 ? -19.233 14.821 5.103 1.00 83.75 90 GLN A CA 1
ATOM 623 C C . GLN A 1 90 ? -18.333 13.957 5.976 1.00 83.75 90 GLN A C 1
ATOM 625 O O . GLN A 1 90 ? -18.760 12.886 6.388 1.00 83.75 90 GLN A O 1
ATOM 630 N N . LEU A 1 91 ? -17.106 14.398 6.251 1.00 85.25 91 LEU A N 1
ATOM 631 C CA . LEU A 1 91 ? -16.195 13.677 7.137 1.00 85.25 91 LEU A CA 1
ATOM 632 C C . LEU A 1 91 ? -16.716 13.675 8.576 1.00 85.25 91 LEU A C 1
ATOM 634 O O . LEU A 1 91 ? -16.687 12.639 9.227 1.00 85.25 91 LEU A O 1
ATOM 638 N N . GLU A 1 92 ? -17.264 14.795 9.039 1.00 88.62 92 GLU A N 1
ATOM 639 C CA . GLU A 1 92 ? -17.876 14.899 10.362 1.00 88.62 92 GLU A CA 1
ATOM 640 C C . GLU A 1 92 ? -19.152 14.048 10.469 1.00 88.62 92 GLU A C 1
ATOM 642 O O . GLU A 1 92 ? -19.335 13.317 11.439 1.00 88.62 92 GLU A O 1
ATOM 647 N N . ALA A 1 93 ? -20.010 14.067 9.444 1.00 83.25 93 ALA A N 1
ATOM 648 C CA . ALA A 1 93 ? -21.195 13.215 9.387 1.00 83.25 93 ALA A CA 1
ATOM 649 C C . ALA A 1 93 ? -20.837 11.724 9.276 1.00 83.25 93 ALA A C 1
ATOM 651 O O . ALA A 1 93 ? -21.533 10.884 9.841 1.00 83.25 93 ALA A O 1
ATOM 652 N N . ALA A 1 94 ? -19.752 11.384 8.573 1.00 80.00 94 ALA A N 1
ATOM 653 C CA . ALA A 1 94 ? -19.237 10.020 8.510 1.00 80.00 94 ALA A CA 1
ATOM 654 C C . ALA A 1 94 ? -18.664 9.567 9.859 1.00 80.00 94 ALA A C 1
ATOM 656 O O . ALA A 1 94 ? -18.882 8.423 10.236 1.00 80.00 94 ALA A O 1
ATOM 657 N N . ALA A 1 95 ? -18.001 10.460 10.602 1.00 82.00 95 ALA A N 1
ATOM 658 C CA . ALA A 1 95 ? -17.498 10.182 11.947 1.00 82.00 95 ALA A CA 1
ATOM 659 C C . ALA A 1 95 ? -18.627 10.018 12.980 1.00 82.00 95 ALA A C 1
ATOM 661 O O . ALA A 1 95 ? -18.507 9.215 13.897 1.00 82.00 95 ALA A O 1
ATOM 662 N N . LYS A 1 96 ? -19.737 10.750 12.818 1.00 82.12 96 LYS A N 1
ATOM 663 C CA . LYS A 1 96 ? -20.931 10.647 13.677 1.00 82.12 96 LYS A CA 1
ATOM 664 C C . LYS A 1 96 ? -21.856 9.489 13.311 1.0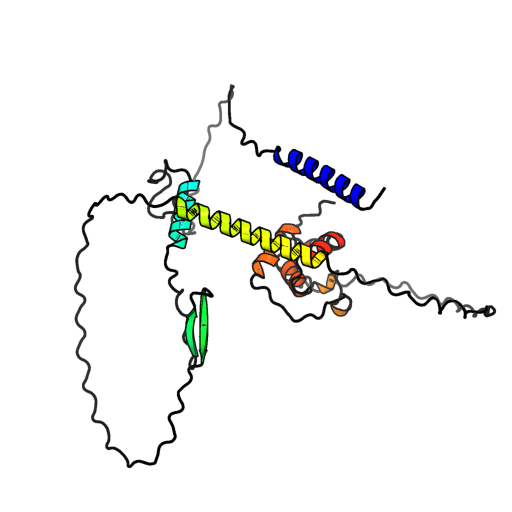0 82.12 96 LYS A C 1
ATOM 666 O O . LYS A 1 96 ? -22.791 9.204 14.056 1.00 82.12 96 LYS A O 1
ATOM 671 N N . ARG A 1 97 ? -21.655 8.841 12.160 1.00 77.88 97 ARG A N 1
ATOM 672 C CA . ARG A 1 97 ? -22.503 7.724 11.751 1.00 77.88 97 ARG A CA 1
ATOM 673 C C . ARG A 1 97 ? -22.172 6.532 12.654 1.00 77.88 97 ARG A C 1
ATOM 675 O O . ARG A 1 97 ? -21.026 6.091 12.615 1.00 77.88 97 ARG A O 1
ATOM 682 N N . PRO A 1 98 ? -23.131 6.004 13.440 1.00 73.62 98 PRO A N 1
ATOM 683 C CA . PRO A 1 98 ? -22.889 4.789 14.200 1.00 73.62 98 PRO A CA 1
ATOM 684 C C . PRO A 1 98 ? -22.457 3.713 13.210 1.00 73.62 98 PRO A C 1
ATOM 686 O O . PRO A 1 98 ? -23.136 3.466 12.206 1.00 73.62 98 PRO A O 1
ATOM 689 N N . THR A 1 99 ? -21.277 3.149 13.442 1.00 68.88 99 THR A N 1
ATOM 690 C CA . THR A 1 99 ? -20.727 2.072 12.631 1.00 68.88 99 THR A CA 1
ATOM 691 C C . THR A 1 99 ? -21.611 0.858 12.866 1.00 68.88 99 THR A C 1
ATOM 693 O O . THR A 1 99 ? -21.397 0.089 13.800 1.00 68.88 99 THR A O 1
ATOM 696 N N . PHE A 1 100 ? -22.669 0.723 12.066 1.00 74.25 100 PHE A N 1
ATOM 697 C CA . PHE A 1 100 ? -23.445 -0.503 12.058 1.00 74.25 100 PHE A CA 1
ATOM 698 C C . PHE A 1 100 ? -22.483 -1.638 11.712 1.00 74.25 100 PHE A C 1
ATOM 700 O O . PHE A 1 100 ? -21.706 -1.487 10.757 1.00 74.25 100 PHE A O 1
ATOM 707 N N . PRO A 1 101 ? -22.490 -2.736 12.483 1.00 78.25 101 PRO A N 1
ATOM 708 C CA . PRO A 1 101 ? -21.673 -3.879 12.140 1.00 78.25 101 PRO A CA 1
ATOM 709 C C . PRO A 1 101 ? -22.018 -4.305 10.703 1.00 78.25 101 PRO A C 1
ATOM 711 O O . PRO A 1 101 ? -23.199 -4.311 10.333 1.00 78.25 101 PRO A O 1
ATOM 714 N N . PRO A 1 102 ? -21.016 -4.601 9.855 1.00 83.25 102 PRO A N 1
ATOM 715 C CA . PRO A 1 102 ? -21.275 -5.224 8.562 1.00 83.25 102 PRO A CA 1
ATOM 716 C C . PRO A 1 102 ? -22.063 -6.521 8.788 1.00 83.25 102 PRO A C 1
ATOM 718 O O . PRO A 1 102 ? -22.002 -7.075 9.875 1.00 83.25 102 PRO A O 1
ATOM 721 N N . ALA A 1 103 ? -22.818 -7.006 7.799 1.00 86.88 103 ALA A N 1
ATOM 722 C CA . ALA A 1 103 ? -23.602 -8.235 7.962 1.00 86.88 103 ALA A CA 1
ATOM 723 C C . ALA A 1 103 ? -22.740 -9.372 8.552 1.00 86.88 103 ALA A C 1
ATOM 725 O O . ALA A 1 103 ? -21.619 -9.594 8.084 1.00 86.88 103 ALA A O 1
ATOM 726 N N . ALA A 1 104 ? -23.258 -10.048 9.585 1.00 87.50 104 ALA A N 1
ATOM 727 C CA . ALA A 1 104 ? -22.523 -11.094 10.284 1.00 87.50 104 ALA A CA 1
ATOM 728 C C . ALA A 1 104 ? -22.101 -12.205 9.309 1.00 87.50 104 ALA A C 1
ATOM 730 O O . ALA A 1 104 ? -22.887 -12.567 8.425 1.00 87.50 104 ALA A O 1
ATOM 731 N N . PRO A 1 105 ? -20.873 -12.740 9.434 1.00 86.00 105 PRO A N 1
ATOM 732 C CA . PRO A 1 105 ? -20.456 -13.890 8.644 1.00 86.00 105 PRO A CA 1
ATOM 733 C C . PRO A 1 105 ? -21.383 -15.090 8.918 1.00 86.00 105 PRO A C 1
ATOM 735 O O . PRO A 1 105 ? -22.017 -15.148 9.976 1.00 86.00 105 PRO A O 1
ATOM 738 N N . PRO A 1 106 ? -21.491 -16.051 7.981 1.00 89.56 106 PRO A N 1
ATOM 739 C CA . PRO A 1 106 ? -22.303 -17.247 8.187 1.00 89.56 106 PRO A CA 1
ATOM 740 C C . PRO A 1 106 ? -21.868 -17.980 9.465 1.00 89.56 106 PRO A C 1
ATOM 742 O O . PRO A 1 106 ? -20.673 -18.138 9.717 1.00 89.56 106 PRO A O 1
ATOM 745 N N . ALA A 1 107 ? -22.843 -18.407 10.271 1.00 89.44 107 ALA A N 1
ATOM 746 C CA . ALA A 1 107 ? -22.589 -19.071 11.544 1.00 89.44 107 ALA A CA 1
ATOM 747 C C . ALA A 1 107 ? -21.830 -20.390 11.335 1.00 89.44 107 ALA A C 1
ATOM 749 O O . ALA A 1 107 ? -22.221 -21.221 10.513 1.00 89.44 107 ALA A O 1
ATOM 750 N N . ILE A 1 108 ? -20.759 -20.585 12.104 1.00 91.69 108 ILE A N 1
ATOM 751 C CA . ILE A 1 108 ? -19.999 -21.834 12.141 1.00 91.69 108 ILE A CA 1
ATOM 752 C C . ILE A 1 108 ? -20.482 -22.620 13.370 1.00 91.69 108 ILE A C 1
ATOM 754 O O . ILE A 1 108 ? -20.441 -22.074 14.474 1.00 91.69 108 ILE A O 1
ATOM 758 N N . PRO A 1 109 ? -20.937 -23.879 13.230 1.00 92.44 109 PRO A N 1
ATOM 759 C CA . PRO A 1 109 ? -21.360 -24.688 14.372 1.00 92.44 109 PRO A CA 1
ATOM 760 C C . PRO A 1 109 ? -20.286 -24.744 15.470 1.00 92.44 109 PRO A C 1
ATOM 762 O O . PRO A 1 109 ? -19.119 -25.016 15.191 1.00 92.44 109 PRO A O 1
ATOM 765 N N . GLY A 1 110 ? -20.678 -24.471 16.718 1.00 90.81 110 GLY A N 1
ATOM 766 C CA . GLY A 1 110 ? -19.773 -24.445 17.878 1.00 90.81 110 GLY A CA 1
ATOM 767 C C . GLY A 1 110 ? -19.029 -23.122 18.112 1.00 90.81 110 GLY A C 1
ATOM 768 O O . GLY A 1 110 ? -18.307 -23.010 19.102 1.00 90.81 110 GLY A O 1
ATOM 769 N N . TRP A 1 111 ? -19.220 -22.110 17.258 1.00 93.94 111 TRP A N 1
ATOM 770 C CA . TRP A 1 111 ? -18.601 -20.790 17.400 1.00 93.94 111 TRP A CA 1
ATOM 771 C C . TRP A 1 111 ? -19.645 -19.677 17.315 1.00 93.94 111 TRP A C 1
ATOM 773 O O . TRP A 1 111 ? -20.451 -19.631 16.386 1.00 93.94 111 TRP A O 1
ATOM 783 N N . GLU A 1 112 ? -19.608 -18.739 18.258 1.00 93.38 112 GLU A N 1
ATOM 784 C CA . GLU A 1 112 ? -20.400 -17.513 18.191 1.00 93.38 112 GLU A CA 1
ATOM 785 C C . GLU A 1 112 ? -19.568 -16.376 17.586 1.00 93.38 112 GLU A C 1
ATOM 787 O O . GLU A 1 112 ? -18.381 -16.216 17.880 1.00 93.38 112 GLU A O 1
ATOM 792 N N . SER A 1 113 ? -20.189 -15.596 16.699 1.00 94.06 113 SER A N 1
ATOM 793 C CA . SER A 1 113 ? -19.573 -14.411 16.095 1.00 94.06 113 SER A CA 1
ATOM 794 C C . SER A 1 113 ? -19.991 -13.173 16.878 1.00 94.06 113 SER A C 1
ATOM 796 O O . SER A 1 113 ? -21.142 -12.748 16.798 1.00 94.06 113 SER A O 1
ATOM 798 N N . ILE A 1 114 ? -19.054 -12.572 17.606 1.00 92.69 114 ILE A N 1
ATOM 799 C CA . ILE A 1 114 ? -19.284 -11.349 18.381 1.00 92.69 114 ILE A CA 1
ATOM 800 C C . ILE A 1 114 ? -18.633 -10.185 17.637 1.00 92.69 114 ILE A C 1
ATOM 802 O O . ILE A 1 114 ? -17.443 -10.227 17.331 1.00 92.69 114 ILE A O 1
ATOM 806 N N . TRP A 1 115 ? -19.404 -9.143 17.321 1.00 92.44 115 TRP A N 1
ATOM 807 C CA . TRP A 1 115 ? -18.842 -7.918 16.750 1.00 92.44 115 TRP A CA 1
ATOM 808 C C . TRP A 1 115 ? -18.112 -7.120 17.830 1.00 92.44 115 TRP A C 1
ATOM 810 O O . TRP A 1 115 ? -18.735 -6.699 18.804 1.00 92.44 115 TRP A O 1
ATOM 820 N N . ASP A 1 116 ? -16.817 -6.873 17.633 1.00 88.12 116 ASP A N 1
ATOM 821 C CA . ASP A 1 116 ? -16.047 -5.966 18.480 1.00 88.12 116 ASP A CA 1
ATOM 822 C C . ASP A 1 116 ? -15.911 -4.594 17.789 1.00 88.12 116 ASP A C 1
ATOM 824 O O . ASP A 1 116 ? -15.201 -4.472 16.778 1.00 88.12 116 ASP A O 1
ATOM 828 N N . PRO A 1 117 ? -16.565 -3.535 18.310 1.00 80.94 117 PRO A N 1
ATOM 829 C CA . PRO A 1 117 ? -16.490 -2.200 17.723 1.00 80.94 117 PRO A CA 1
ATOM 830 C C . PRO A 1 117 ? -15.086 -1.586 17.814 1.00 80.94 117 PRO A C 1
ATOM 832 O O . PRO A 1 117 ? -14.763 -0.709 17.015 1.00 80.94 117 PRO A O 1
ATOM 835 N N . THR A 1 118 ? -14.243 -2.054 18.739 1.00 83.81 118 THR A N 1
ATOM 836 C CA . THR A 1 118 ? -12.872 -1.563 18.941 1.00 83.81 118 THR A CA 1
ATOM 837 C C . THR A 1 118 ? -11.972 -1.952 17.775 1.00 83.81 118 THR A C 1
ATOM 839 O O . THR A 1 118 ? -11.169 -1.151 17.299 1.00 83.81 118 THR A O 1
ATOM 842 N N . PHE A 1 119 ? -12.120 -3.186 17.290 1.00 84.62 119 PHE A N 1
ATOM 843 C CA . PHE A 1 119 ? -11.329 -3.707 16.175 1.00 84.62 119 PHE A CA 1
ATOM 844 C C . PHE A 1 119 ? -12.034 -3.573 14.827 1.00 84.62 119 PHE A C 1
ATOM 846 O O . PHE A 1 119 ? -11.395 -3.752 13.789 1.00 84.62 119 PHE A O 1
ATOM 853 N N . GLY A 1 120 ? -13.333 -3.259 14.825 1.00 88.38 120 GLY A N 1
ATOM 854 C CA . GLY A 1 120 ? -14.136 -3.237 13.608 1.00 88.38 120 GLY A CA 1
ATOM 855 C C . GLY A 1 120 ? -14.154 -4.606 12.926 1.00 88.38 120 GLY A C 1
ATOM 856 O O . GLY A 1 120 ? -14.079 -4.681 11.697 1.00 88.38 120 GLY A O 1
ATOM 857 N N . ALA A 1 121 ? -14.197 -5.680 13.719 1.00 90.88 121 ALA A N 1
ATOM 858 C CA . ALA A 1 121 ? -14.129 -7.056 13.245 1.00 90.88 121 ALA A CA 1
ATOM 859 C C . ALA A 1 121 ? -15.021 -7.986 14.081 1.00 90.88 121 ALA A C 1
ATOM 861 O O . ALA A 1 121 ? -15.317 -7.718 15.245 1.00 90.88 121 ALA A O 1
ATOM 862 N N . TYR A 1 122 ? -15.427 -9.101 13.474 1.00 92.50 122 TYR A N 1
ATOM 863 C CA . TYR A 1 122 ? -16.070 -10.205 14.180 1.00 92.50 122 TYR A CA 1
ATOM 864 C C . TYR A 1 122 ? -15.008 -11.088 14.834 1.00 92.50 122 TYR A C 1
ATOM 866 O O . TYR A 1 122 ? -14.115 -11.589 14.151 1.00 92.50 122 TYR A O 1
ATOM 874 N N . LEU A 1 123 ? -15.118 -11.287 16.144 1.00 94.69 123 LEU A N 1
ATOM 875 C CA . LEU A 1 123 ? -14.337 -12.262 16.892 1.00 94.69 123 LEU A CA 1
ATOM 876 C C . LEU A 1 123 ? -15.139 -13.559 16.998 1.00 94.69 123 LEU A C 1
ATOM 878 O O . LEU A 1 123 ? -16.320 -13.545 17.346 1.00 94.69 123 LEU A O 1
ATOM 882 N N . LEU A 1 124 ? -14.485 -14.675 16.685 1.00 94.62 124 LEU A N 1
ATOM 883 C CA . LEU A 1 124 ? -15.041 -16.008 16.871 1.00 94.62 124 LEU A CA 1
ATOM 884 C C . LEU A 1 124 ? -14.721 -16.458 18.292 1.00 94.62 124 LEU A C 1
ATOM 886 O O . LEU A 1 124 ? -13.552 -16.607 18.651 1.00 94.62 124 LEU A O 1
ATOM 890 N N . ARG A 1 125 ? -15.757 -16.673 19.099 1.00 92.12 125 ARG A N 1
ATOM 891 C CA . ARG A 1 125 ? -15.618 -17.218 20.446 1.00 92.12 125 ARG A CA 1
ATOM 892 C C . ARG A 1 125 ? -16.164 -18.647 20.454 1.00 92.12 125 ARG A C 1
ATOM 894 O O . ARG A 1 125 ? -17.249 -18.873 19.917 1.00 92.12 125 ARG A O 1
ATOM 901 N N . PRO A 1 126 ? -15.426 -19.628 20.999 1.00 91.38 126 PRO A N 1
ATOM 902 C CA . PRO A 1 126 ? -15.954 -20.976 21.121 1.00 91.38 126 PRO A CA 1
ATOM 903 C C . PRO A 1 126 ? -17.153 -20.938 22.066 1.00 91.38 126 PRO A C 1
ATOM 905 O O . PRO A 1 126 ? -17.077 -20.358 23.154 1.00 91.38 126 PRO A O 1
ATOM 908 N N . VAL A 1 127 ? -18.258 -21.549 21.646 1.00 90.62 127 VAL A N 1
ATOM 909 C CA . VAL A 1 127 ? -19.425 -21.722 22.507 1.00 90.62 127 VAL A CA 1
ATOM 910 C C . VAL A 1 127 ? -19.029 -22.743 23.561 1.00 90.62 127 VAL A C 1
ATOM 912 O O . VAL A 1 127 ? -18.985 -23.945 23.301 1.00 90.62 127 VAL A O 1
ATOM 915 N N . VAL A 1 128 ? -18.680 -22.260 24.752 1.00 85.88 128 VAL A N 1
ATOM 916 C CA . VAL A 1 128 ? -18.444 -23.131 25.899 1.00 85.88 128 VAL A CA 1
ATOM 917 C C . VAL A 1 128 ? -19.814 -23.646 26.305 1.00 85.88 128 VAL A C 1
ATOM 919 O O . VAL A 1 128 ? -20.570 -22.947 26.973 1.00 85.88 128 VAL A O 1
ATOM 922 N N . VAL A 1 129 ? -20.172 -24.837 25.832 1.00 80.88 129 VAL A N 1
ATOM 923 C CA . VAL A 1 129 ? -21.338 -25.542 26.357 1.00 80.88 129 VAL A CA 1
ATOM 924 C C . VAL A 1 129 ? -21.009 -25.797 27.824 1.00 80.88 129 VAL A C 1
ATOM 926 O O . VAL A 1 129 ? -20.031 -26.500 28.089 1.00 80.88 129 VAL A O 1
ATOM 929 N N . PRO A 1 130 ? -21.721 -25.187 28.789 1.00 71.00 130 PRO A N 1
ATOM 930 C CA . PRO A 1 130 ? -21.483 -25.501 30.182 1.00 71.00 130 PRO A CA 1
ATOM 931 C C . PRO A 1 130 ? -21.741 -26.995 30.333 1.00 71.00 130 PRO A C 1
ATOM 933 O O . PRO A 1 130 ? -22.856 -27.462 30.099 1.00 71.00 130 PRO A O 1
ATOM 936 N N . THR A 1 131 ? -20.689 -27.745 30.659 1.00 60.47 131 THR A N 1
ATOM 937 C CA . THR A 1 131 ? -20.787 -29.146 31.050 1.00 60.47 131 THR A CA 1
ATOM 938 C C . THR A 1 131 ? -21.701 -29.188 32.265 1.00 60.47 131 THR A C 1
ATOM 940 O O . THR A 1 131 ? -21.276 -28.918 33.388 1.00 60.47 131 THR A O 1
ATOM 943 N N . GLN A 1 132 ? -22.989 -29.433 32.022 1.00 58.91 132 GLN A N 1
ATOM 944 C CA . GLN A 1 132 ? -23.960 -29.701 33.067 1.00 58.91 132 GLN A CA 1
ATOM 945 C C . GLN A 1 132 ? -23.418 -30.885 33.863 1.00 58.91 132 GLN A C 1
ATOM 947 O O . GLN A 1 132 ? -23.091 -31.928 33.293 1.00 58.91 132 GLN A O 1
ATOM 952 N N . GLY A 1 133 ? -23.242 -30.666 35.167 1.00 54.25 133 GLY A N 1
ATOM 953 C CA . GLY A 1 133 ? -22.772 -31.676 36.100 1.00 54.25 133 GLY A CA 1
ATOM 954 C C . GLY A 1 133 ? -23.551 -32.978 35.938 1.00 54.25 133 GLY A C 1
ATOM 955 O O . GLY A 1 133 ? -24.737 -32.970 35.612 1.00 54.25 133 GLY A O 1
ATOM 956 N N . ALA A 1 134 ? -22.826 -34.077 36.132 1.00 51.53 134 ALA A N 1
ATOM 957 C CA . ALA A 1 134 ? -23.286 -35.448 35.991 1.00 51.53 134 ALA A CA 1
ATOM 958 C C . ALA A 1 134 ? -24.735 -35.655 36.479 1.00 51.53 134 ALA A C 1
ATOM 960 O O . ALA A 1 134 ? -25.065 -35.233 37.592 1.00 51.53 134 ALA A O 1
ATOM 961 N N . PRO A 1 135 ? -25.594 -36.335 35.698 1.00 48.34 135 PRO A N 1
ATOM 962 C CA . PRO A 1 135 ? -26.914 -36.701 36.176 1.00 48.34 135 PRO A CA 1
ATOM 963 C C . PRO A 1 135 ? -26.772 -37.757 37.278 1.00 48.34 135 PRO A C 1
ATOM 965 O O . PRO A 1 135 ? -26.352 -38.888 37.030 1.00 48.34 135 PRO A O 1
ATOM 968 N N . THR A 1 136 ? -27.159 -37.410 38.504 1.00 55.88 136 THR A N 1
ATOM 969 C CA . THR A 1 136 ? -27.647 -38.403 39.458 1.00 55.88 136 THR A CA 1
ATOM 970 C C . THR A 1 136 ? -28.875 -39.064 38.839 1.00 55.88 136 THR A C 1
ATOM 972 O O . THR A 1 136 ? -29.825 -38.392 38.442 1.00 55.88 136 THR A O 1
ATOM 975 N N . SER A 1 137 ? -28.807 -40.389 38.721 1.00 56.72 137 SER A N 1
ATOM 976 C CA . SER A 1 137 ? -29.863 -41.267 38.224 1.00 56.72 137 SER A CA 1
ATOM 977 C C . SER A 1 137 ? -31.196 -40.953 38.912 1.00 56.72 137 SER A C 1
ATOM 979 O O . SER A 1 137 ? -31.390 -41.278 40.083 1.00 56.72 137 SER A O 1
ATOM 981 N N . ALA A 1 138 ? -32.098 -40.286 38.196 1.00 58.34 138 ALA A N 1
ATOM 982 C CA . ALA A 1 138 ? -33.473 -40.064 38.613 1.00 58.34 138 ALA A CA 1
ATOM 983 C C . ALA A 1 138 ? -34.410 -40.781 37.636 1.00 58.34 138 ALA A C 1
ATOM 985 O O . ALA A 1 138 ? -34.176 -40.806 36.427 1.00 58.34 138 ALA A O 1
ATOM 986 N N . ALA A 1 139 ? -35.437 -41.398 38.217 1.00 65.75 139 ALA A N 1
ATOM 987 C CA . ALA A 1 139 ? -36.431 -42.265 37.601 1.00 65.75 139 ALA A CA 1
ATOM 988 C C . ALA A 1 139 ? -37.077 -41.687 36.320 1.00 65.75 139 ALA A C 1
ATOM 990 O O . ALA A 1 139 ? -37.202 -40.468 36.186 1.00 65.75 139 ALA A O 1
ATOM 991 N N . PRO A 1 140 ? -37.524 -42.553 35.387 1.00 59.34 140 PRO A N 1
ATOM 992 C CA . PRO A 1 140 ? -38.058 -42.133 34.095 1.00 59.34 140 PRO A CA 1
ATOM 993 C C . PRO A 1 140 ? -39.317 -41.274 34.263 1.00 59.34 140 PRO A C 1
ATOM 995 O O . PRO A 1 140 ? -40.330 -41.722 34.799 1.00 59.34 140 PRO A O 1
ATOM 998 N N . ALA A 1 141 ? -39.241 -40.031 33.786 1.00 66.25 141 ALA A N 1
ATOM 999 C CA . ALA A 1 141 ? -40.369 -39.113 33.721 1.00 66.25 141 ALA A CA 1
ATOM 1000 C C . ALA A 1 141 ? -41.319 -39.493 32.561 1.00 66.25 141 ALA A C 1
ATOM 1002 O O . ALA A 1 141 ? -40.847 -39.900 31.495 1.00 66.25 141 ALA A O 1
ATOM 1003 N N . PRO A 1 142 ? -42.648 -39.369 32.746 1.00 67.50 142 PRO A N 1
ATOM 1004 C CA . PRO A 1 142 ? -43.642 -39.737 31.742 1.00 67.50 142 PRO A CA 1
ATOM 1005 C C . PRO A 1 142 ? -43.579 -38.847 30.492 1.00 67.50 142 PRO A C 1
ATOM 1007 O O . PRO A 1 142 ? -43.234 -37.667 30.555 1.00 67.50 142 PRO A O 1
ATOM 1010 N N . ALA A 1 143 ? -43.927 -39.448 29.351 1.00 70.06 143 ALA A N 1
ATOM 1011 C CA . ALA A 1 143 ? -43.852 -38.854 28.020 1.00 70.06 143 ALA A CA 1
ATOM 1012 C C . ALA A 1 143 ? -44.635 -37.524 27.912 1.00 70.06 143 ALA A C 1
ATOM 1014 O O . ALA A 1 143 ? -45.800 -37.471 28.319 1.00 70.06 143 ALA A O 1
ATOM 1015 N N . PRO A 1 144 ? -44.036 -36.458 27.344 1.00 67.50 144 PRO A N 1
ATOM 1016 C CA . PRO A 1 144 ? -44.710 -35.177 27.178 1.00 67.50 144 PRO A CA 1
ATOM 1017 C C . PRO A 1 144 ? -45.816 -35.257 26.118 1.00 67.50 144 PRO A C 1
ATOM 1019 O O . PRO A 1 144 ? -45.636 -35.816 25.035 1.00 67.50 144 PRO A O 1
ATOM 1022 N N . ALA A 1 145 ? -46.966 -34.669 26.453 1.00 74.31 145 ALA A N 1
ATOM 1023 C CA . ALA A 1 145 ? -48.129 -34.555 25.583 1.00 74.31 145 ALA A CA 1
ATOM 1024 C C . ALA A 1 145 ? -47.839 -33.677 24.342 1.00 74.31 145 ALA A C 1
ATOM 1026 O O . ALA A 1 145 ? -47.060 -32.723 24.433 1.00 74.31 145 ALA A O 1
ATOM 1027 N N . PRO A 1 146 ? -48.466 -33.971 23.185 1.00 72.06 146 PRO A N 1
ATOM 1028 C CA . PRO A 1 146 ? -48.227 -33.261 21.931 1.00 72.06 146 PRO A CA 1
ATOM 1029 C C . PRO A 1 146 ? -48.606 -31.777 22.022 1.00 72.06 146 PRO A C 1
ATOM 1031 O O . PRO A 1 146 ? -49.679 -31.415 22.507 1.00 72.06 146 PRO A O 1
ATOM 1034 N N . ALA A 1 147 ? -47.707 -30.920 21.533 1.00 75.50 147 ALA A N 1
ATOM 1035 C CA . ALA A 1 147 ? -47.871 -29.472 21.527 1.00 75.50 147 ALA A CA 1
ATOM 1036 C C . ALA A 1 147 ? -48.989 -29.024 20.557 1.00 75.50 147 ALA A C 1
ATOM 1038 O O . ALA A 1 147 ? -49.072 -29.547 19.441 1.00 75.50 147 ALA A O 1
ATOM 1039 N N . PRO A 1 148 ? -49.834 -28.048 20.943 1.00 72.81 148 PRO A N 1
ATOM 1040 C CA . PRO A 1 148 ? -50.900 -27.530 20.092 1.00 72.81 148 PRO A CA 1
ATOM 1041 C C . PRO A 1 148 ? -50.354 -26.742 18.892 1.00 72.81 148 PRO A C 1
ATOM 1043 O O . PRO A 1 148 ? -49.350 -26.035 18.984 1.00 72.81 148 PRO A O 1
ATOM 1046 N N . ALA A 1 149 ? 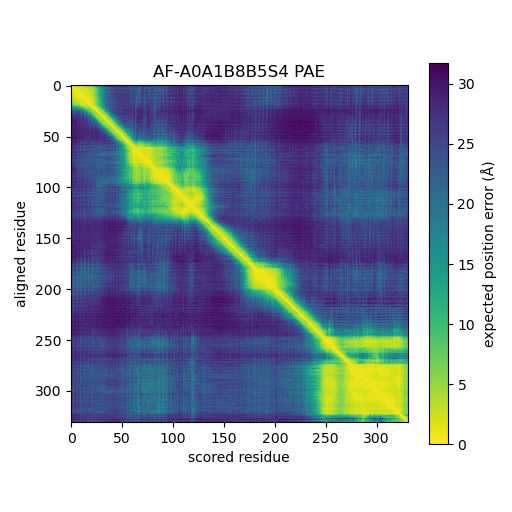-51.050 -26.871 17.760 1.00 73.38 149 ALA A N 1
ATOM 1047 C CA . ALA A 1 149 ? -50.699 -26.247 16.491 1.00 73.38 149 ALA A CA 1
ATOM 1048 C C . ALA A 1 149 ? -50.694 -24.701 16.578 1.00 73.38 149 ALA A C 1
ATOM 1050 O O . ALA A 1 149 ? -51.605 -24.122 17.176 1.00 73.38 149 ALA A O 1
ATOM 1051 N N . PRO A 1 150 ? -49.700 -24.019 15.976 1.00 68.62 150 PRO A N 1
ATOM 1052 C CA . PRO A 1 150 ? -49.589 -22.565 16.027 1.00 68.62 150 PRO A CA 1
ATOM 1053 C C . PRO A 1 150 ? -50.707 -21.867 15.239 1.00 68.62 150 PRO A C 1
ATOM 1055 O O . PRO A 1 150 ? -51.029 -22.238 14.110 1.00 68.62 150 PRO A O 1
ATOM 1058 N N . ALA A 1 151 ? -51.277 -20.827 15.853 1.00 74.25 151 ALA A N 1
ATOM 1059 C CA . ALA A 1 151 ? -52.316 -19.976 15.280 1.00 74.25 151 ALA A CA 1
ATOM 1060 C C . ALA A 1 151 ? -51.789 -19.110 14.109 1.00 74.25 151 ALA A C 1
ATOM 1062 O O . ALA A 1 151 ? -50.616 -18.724 14.110 1.00 74.25 151 ALA A O 1
ATOM 1063 N N . PRO A 1 152 ? -52.639 -18.778 13.116 1.00 69.44 152 PRO A N 1
ATOM 1064 C CA . PRO A 1 152 ? -52.243 -18.017 11.932 1.00 69.44 152 PRO A CA 1
ATOM 1065 C C . PRO A 1 152 ? -51.832 -16.574 12.262 1.00 69.44 152 PRO A C 1
ATOM 1067 O O . PRO A 1 152 ? -52.477 -15.882 13.050 1.00 69.44 152 PRO A O 1
ATOM 1070 N N . ALA A 1 153 ? -50.748 -16.124 11.624 1.00 68.12 153 ALA A N 1
ATOM 1071 C CA . ALA A 1 153 ? -50.165 -14.798 11.807 1.00 68.12 153 ALA A CA 1
ATOM 1072 C C . ALA A 1 153 ? -51.066 -13.673 11.242 1.00 68.12 153 ALA A C 1
ATOM 1074 O O . ALA A 1 153 ? -51.616 -13.828 10.147 1.00 68.12 153 ALA A O 1
ATOM 1075 N N . PRO A 1 154 ? -51.195 -12.525 11.938 1.00 65.50 154 PRO A N 1
ATOM 1076 C CA . PRO A 1 154 ? -51.976 -11.385 11.463 1.00 65.50 154 PRO A CA 1
ATOM 1077 C C . PRO A 1 154 ? -51.301 -10.662 10.287 1.00 65.50 154 PRO A C 1
ATOM 1079 O O . PRO A 1 154 ? -50.080 -10.501 10.239 1.00 65.50 154 PRO A O 1
ATOM 1082 N N . ALA A 1 155 ? -52.126 -10.206 9.342 1.00 61.47 155 ALA A N 1
ATOM 1083 C CA . ALA A 1 155 ? -51.709 -9.470 8.152 1.00 61.47 155 ALA A CA 1
ATOM 1084 C C . ALA A 1 155 ? -51.135 -8.074 8.492 1.00 61.47 155 ALA A C 1
ATOM 1086 O O . ALA A 1 155 ? -51.594 -7.433 9.442 1.00 61.47 155 ALA A O 1
ATOM 1087 N N . PRO A 1 156 ? -50.155 -7.570 7.716 1.00 58.53 156 PRO A N 1
ATOM 1088 C CA . PRO A 1 156 ? -49.520 -6.283 7.975 1.00 58.53 156 PRO A CA 1
ATOM 1089 C C . PRO A 1 156 ? -50.472 -5.105 7.720 1.00 58.53 156 PRO A C 1
ATOM 1091 O O . PRO A 1 156 ? -50.985 -4.916 6.618 1.00 58.53 156 PRO A O 1
ATOM 1094 N N . SER A 1 157 ? -50.654 -4.279 8.753 1.00 56.78 157 SER A N 1
ATOM 1095 C CA . SER A 1 157 ? -51.321 -2.979 8.676 1.00 56.78 157 SER A CA 1
ATOM 1096 C C . SER A 1 157 ? -50.371 -1.939 8.078 1.00 56.78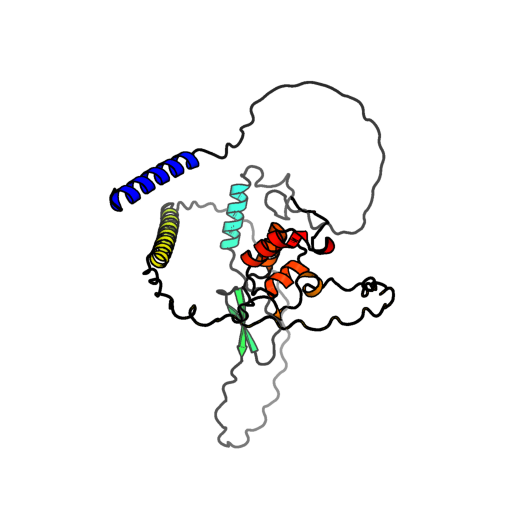 157 SER A C 1
ATOM 1098 O O . SER A 1 157 ? -49.323 -1.640 8.653 1.00 56.78 157 SER A O 1
ATOM 1100 N N . TYR A 1 158 ? -50.747 -1.356 6.941 1.00 51.75 158 TYR A N 1
ATOM 1101 C CA . TYR A 1 158 ? -50.072 -0.197 6.358 1.00 51.75 158 TYR A CA 1
ATOM 1102 C C . TYR A 1 158 ? -50.382 1.051 7.194 1.00 51.75 158 TYR A C 1
ATOM 1104 O O . TYR A 1 158 ? -51.546 1.404 7.364 1.00 51.75 158 TYR A O 1
ATOM 1112 N N . SER A 1 159 ? -49.347 1.720 7.709 1.00 50.16 159 SER A N 1
ATOM 1113 C CA . SER A 1 159 ? -49.478 3.005 8.407 1.00 50.16 159 SER A CA 1
ATOM 1114 C C . SER A 1 159 ? -48.940 4.149 7.526 1.00 50.16 159 SER A C 1
ATOM 1116 O O . SER A 1 159 ? -47.904 3.961 6.879 1.00 50.16 159 SER A O 1
ATOM 1118 N N . PRO A 1 160 ? -49.635 5.302 7.444 1.00 57.47 160 PRO A N 1
ATOM 1119 C CA . PRO A 1 160 ? -49.336 6.374 6.495 1.00 57.47 160 PRO A CA 1
ATOM 1120 C C . PRO A 1 160 ? -48.173 7.292 6.916 1.00 57.47 160 PRO A C 1
ATOM 1122 O O . PRO A 1 160 ? -47.795 7.395 8.080 1.00 57.47 160 PRO A O 1
ATOM 1125 N N . ALA A 1 161 ? -47.614 7.959 5.903 1.00 48.06 161 ALA A N 1
ATOM 1126 C CA . ALA A 1 161 ? -46.419 8.801 5.922 1.00 48.06 161 ALA A CA 1
ATOM 1127 C C . ALA A 1 161 ? -46.464 9.989 6.913 1.00 48.06 161 ALA A C 1
ATOM 1129 O O . ALA A 1 161 ? -47.501 10.645 7.027 1.00 48.06 161 ALA A O 1
ATOM 1130 N N . PRO A 1 162 ? -45.333 10.357 7.555 1.00 51.97 162 PRO A N 1
ATOM 1131 C CA . PRO A 1 162 ? -45.261 11.570 8.359 1.00 51.97 162 PRO A CA 1
ATOM 1132 C C . PRO A 1 162 ? -45.010 12.825 7.510 1.00 51.97 162 PRO A C 1
ATOM 1134 O O . PRO A 1 162 ? -44.129 12.874 6.648 1.00 51.97 162 PRO A O 1
ATOM 1137 N N . ALA A 1 163 ? -45.796 13.856 7.817 1.00 48.59 163 ALA A N 1
ATOM 1138 C CA . ALA A 1 163 ? -45.691 15.210 7.299 1.00 48.59 163 ALA A CA 1
ATOM 1139 C C . ALA A 1 163 ? -44.403 15.916 7.763 1.00 48.59 163 ALA A C 1
ATOM 1141 O O . ALA A 1 163 ? -43.925 15.743 8.884 1.00 48.59 163 ALA A O 1
ATOM 1142 N N . ILE A 1 164 ? -43.868 16.750 6.871 1.00 46.78 164 ILE A N 1
ATOM 1143 C CA . ILE A 1 164 ? -42.682 17.587 7.057 1.00 46.78 164 ILE A CA 1
ATOM 1144 C C . ILE A 1 164 ? -43.022 18.729 8.025 1.00 46.78 164 ILE A C 1
ATOM 1146 O O . ILE A 1 164 ? -43.751 19.653 7.670 1.00 46.78 164 ILE A O 1
ATOM 1150 N N . GLY A 1 165 ? -42.480 18.669 9.242 1.00 36.06 165 GLY A N 1
ATOM 1151 C CA . GLY A 1 165 ? -42.540 19.739 10.238 1.00 36.06 165 GLY A CA 1
ATOM 1152 C C . GLY A 1 165 ? -41.219 20.502 10.316 1.00 36.06 165 GLY A C 1
ATOM 1153 O O . GLY A 1 165 ? -40.198 19.954 10.721 1.00 36.06 165 GLY A O 1
ATOM 1154 N N . LEU A 1 166 ? -41.252 21.775 9.920 1.00 47.34 166 LEU A N 1
ATOM 1155 C CA . LEU A 1 166 ? -40.219 22.777 10.177 1.00 47.34 166 LEU A CA 1
ATOM 1156 C C . LEU A 1 166 ? -40.112 23.067 11.682 1.00 47.34 166 LEU A C 1
ATOM 1158 O O . LEU A 1 166 ? -41.081 23.522 12.283 1.00 47.34 166 LEU A O 1
ATOM 1162 N N . CYS A 1 167 ? -38.917 22.953 12.259 1.00 33.47 167 CYS A N 1
ATOM 1163 C CA . CYS A 1 167 ? -38.552 23.718 13.450 1.00 33.47 167 CYS A CA 1
ATOM 1164 C C . CYS A 1 167 ? -37.069 24.114 13.410 1.00 33.47 167 CYS A C 1
ATOM 1166 O O . CYS A 1 167 ? -36.159 23.293 13.320 1.00 33.47 167 CYS A O 1
ATOM 1168 N N . HIS A 1 168 ? -36.856 25.430 13.430 1.00 44.53 168 HIS A N 1
ATOM 1169 C CA . HIS A 1 168 ? -35.579 26.074 13.697 1.00 44.53 168 HIS A CA 1
ATOM 1170 C C . HIS A 1 168 ? -35.323 26.049 15.208 1.00 44.53 168 HIS A C 1
ATOM 1172 O O . HIS A 1 168 ? -36.235 26.319 15.988 1.00 44.53 168 HIS A O 1
ATOM 1178 N N . SER A 1 169 ? -34.079 25.816 15.625 1.00 37.34 169 SER A N 1
ATOM 1179 C CA . SER A 1 169 ? -33.549 26.334 16.892 1.00 37.34 169 SER A CA 1
ATOM 1180 C C . SER A 1 169 ? -32.022 26.483 16.821 1.00 37.34 169 SER A C 1
ATOM 1182 O O . SER A 1 169 ? -31.366 25.656 16.182 1.00 37.34 169 SER A O 1
ATOM 1184 N N . PRO A 1 170 ? -31.451 27.540 17.431 1.00 59.03 170 PRO A N 1
ATOM 1185 C CA . PRO A 1 170 ? -30.028 27.841 17.387 1.00 59.03 170 PRO A CA 1
ATOM 1186 C C . PRO A 1 170 ? -29.302 27.212 18.583 1.00 59.03 170 PRO A C 1
ATOM 1188 O O . PRO A 1 170 ? -29.732 27.356 19.723 1.00 59.03 170 PRO A O 1
ATOM 1191 N N . LEU A 1 171 ? -28.161 26.568 18.339 1.00 39.81 171 LEU A N 1
ATOM 1192 C CA . LEU A 1 171 ? -27.227 26.179 19.396 1.00 39.81 171 LEU A CA 1
ATOM 1193 C C . LEU A 1 171 ? -25.873 26.826 19.122 1.00 39.81 171 LEU A C 1
ATOM 1195 O O . LEU A 1 171 ? -25.082 26.377 18.296 1.00 39.81 171 LEU A O 1
ATOM 1199 N N . SER A 1 172 ? -25.669 27.931 19.834 1.00 52.69 172 SER A N 1
ATOM 1200 C CA . SER A 1 172 ? -24.366 28.444 20.228 1.00 52.69 172 SER A CA 1
ATOM 1201 C C . SER A 1 172 ? -23.736 27.425 21.181 1.00 52.69 172 SER A C 1
ATOM 1203 O O . SER A 1 172 ? -24.317 27.146 22.228 1.00 52.69 172 SER A O 1
ATOM 1205 N N . ALA A 1 173 ? -22.600 26.826 20.814 1.00 44.16 173 ALA A N 1
ATOM 1206 C CA . ALA A 1 173 ? -21.818 25.988 21.723 1.00 44.16 173 ALA A CA 1
ATOM 1207 C C . ALA A 1 173 ? -20.336 25.921 21.305 1.00 44.16 173 ALA A C 1
ATOM 1209 O O . ALA A 1 173 ? -19.976 25.276 20.324 1.00 44.16 173 ALA A O 1
ATOM 1210 N N . ASN A 1 174 ? -19.519 26.591 22.122 1.00 46.62 174 ASN A N 1
ATOM 1211 C CA . ASN A 1 174 ? -18.158 26.263 22.561 1.00 46.62 174 ASN A CA 1
ATOM 1212 C C . ASN A 1 174 ? -17.040 26.073 21.523 1.00 46.62 174 ASN A C 1
ATOM 1214 O O . ASN A 1 174 ? -16.714 24.966 21.100 1.00 46.62 174 ASN A O 1
ATOM 1218 N N . SER A 1 175 ? -16.332 27.175 21.266 1.00 50.47 175 SER A N 1
ATOM 1219 C CA . SER A 1 175 ? -14.984 27.219 20.686 1.00 50.47 175 SER A CA 1
ATOM 1220 C C . SER A 1 175 ? -13.869 26.714 21.622 1.00 50.47 175 SER A C 1
ATOM 1222 O O . SER A 1 175 ? -12.772 26.444 21.139 1.00 50.47 175 SER A O 1
ATOM 1224 N N . ASP A 1 176 ? -14.127 26.527 22.921 1.00 49.31 176 ASP A N 1
ATOM 1225 C CA . ASP A 1 176 ? -13.086 26.157 23.899 1.00 49.31 176 ASP A CA 1
ATOM 1226 C C . ASP A 1 176 ? -12.665 24.678 23.849 1.00 49.31 176 ASP A C 1
ATOM 1228 O O . ASP A 1 176 ? -11.539 24.335 24.204 1.00 49.31 176 ASP A O 1
ATOM 1232 N N . ALA A 1 177 ? -13.511 23.784 23.326 1.00 52.22 177 ALA A N 1
ATOM 1233 C CA . ALA A 1 177 ? -13.172 22.360 23.224 1.00 52.22 177 ALA A CA 1
ATOM 1234 C C . ALA A 1 177 ? -12.132 22.057 22.125 1.00 52.22 177 ALA A C 1
ATOM 1236 O O . ALA A 1 177 ? -11.430 21.051 22.195 1.00 52.22 177 ALA A O 1
ATOM 1237 N N . LEU A 1 178 ? -12.003 22.926 21.114 1.00 54.81 178 LEU A N 1
ATOM 1238 C CA . LEU A 1 178 ? -11.068 22.724 20.000 1.00 54.81 178 LEU A CA 1
ATOM 1239 C C . LEU A 1 178 ? -9.635 23.161 20.331 1.00 54.81 178 LEU A C 1
ATOM 1241 O O . LEU A 1 178 ? -8.693 22.643 19.735 1.00 54.81 178 LEU A O 1
ATOM 1245 N N . VAL A 1 179 ? -9.459 24.078 21.288 1.00 61.66 179 VAL A N 1
ATOM 1246 C CA . VAL A 1 179 ? -8.125 24.506 21.743 1.00 61.66 179 VAL A CA 1
ATOM 1247 C C . VAL A 1 179 ? -7.451 23.388 22.550 1.00 61.66 179 VAL A C 1
ATOM 1249 O O . VAL A 1 179 ? -6.256 23.149 22.394 1.00 61.66 179 VAL A O 1
ATOM 1252 N N . SER A 1 180 ? -8.232 22.610 23.308 1.00 77.44 180 SER A N 1
ATOM 1253 C CA . SER A 1 180 ? -7.716 21.510 24.133 1.00 77.44 180 SER A CA 1
ATOM 1254 C C . SER A 1 180 ? -7.147 20.334 23.316 1.00 77.44 180 SER A C 1
ATOM 1256 O O . SER A 1 180 ? -6.115 19.776 23.688 1.00 77.44 180 SER A O 1
ATOM 1258 N N . ASP A 1 181 ? -7.750 19.986 22.171 1.00 77.19 181 ASP A N 1
ATOM 1259 C CA . ASP A 1 181 ? -7.260 18.879 21.327 1.00 77.19 181 ASP A CA 1
ATOM 1260 C C . ASP A 1 181 ? -5.928 19.227 20.636 1.00 77.19 181 ASP A C 1
ATOM 1262 O O . ASP A 1 181 ? -5.015 18.403 20.564 1.00 77.19 181 ASP A O 1
ATOM 1266 N N . ALA A 1 182 ? -5.764 20.475 20.186 1.00 79.38 182 ALA A N 1
ATOM 1267 C CA . ALA A 1 182 ? -4.516 20.931 19.574 1.00 79.38 182 ALA A CA 1
ATOM 1268 C C . ALA A 1 182 ? -3.347 20.943 20.577 1.00 79.38 182 ALA A C 1
ATOM 1270 O O . ALA A 1 182 ? -2.249 20.484 20.248 1.00 79.38 182 ALA A O 1
ATOM 1271 N N . GLU A 1 183 ? -3.587 21.402 21.808 1.00 89.75 183 GLU A N 1
ATOM 1272 C CA . GLU A 1 183 ? -2.587 21.376 22.882 1.00 89.75 183 GLU A CA 1
ATOM 1273 C C . GLU A 1 183 ? -2.210 19.947 23.293 1.00 89.75 183 GLU A C 1
ATOM 1275 O O . GLU A 1 183 ? -1.033 19.657 23.519 1.00 89.75 183 GLU A O 1
ATOM 1280 N N . TYR A 1 184 ? -3.177 19.024 23.324 1.00 87.12 184 TYR A N 1
ATOM 1281 C CA . TYR A 1 184 ? -2.909 17.616 23.615 1.00 87.12 184 TYR A CA 1
ATOM 1282 C C . TYR A 1 184 ? -1.996 16.973 22.558 1.00 87.12 184 TYR A C 1
ATOM 1284 O O . TYR A 1 184 ? -1.045 16.267 22.901 1.00 87.12 184 TYR A O 1
ATOM 1292 N N . ARG A 1 185 ? -2.217 17.263 21.267 1.00 85.50 185 ARG A N 1
ATOM 1293 C CA . ARG A 1 185 ? -1.366 16.734 20.184 1.00 85.50 185 ARG A CA 1
ATOM 1294 C C . ARG A 1 185 ? 0.049 17.308 20.196 1.00 85.50 185 ARG A C 1
ATOM 1296 O O . ARG A 1 185 ? 0.982 16.582 19.857 1.00 85.50 185 ARG A O 1
ATOM 1303 N N . LEU A 1 186 ? 0.215 18.567 20.604 1.00 91.88 186 LEU A N 1
ATOM 1304 C CA . LEU A 1 186 ? 1.532 19.181 20.799 1.00 91.88 186 LEU A CA 1
ATOM 1305 C C . LEU A 1 186 ? 2.308 18.503 21.936 1.00 91.88 186 LEU A C 1
ATOM 1307 O O . LEU A 1 186 ? 3.447 18.099 21.719 1.00 91.88 186 LEU A O 1
ATOM 1311 N N . ARG A 1 187 ? 1.674 18.264 23.093 1.00 93.38 187 ARG A N 1
ATOM 1312 C CA . ARG A 1 187 ? 2.322 17.558 24.217 1.00 93.38 187 ARG A CA 1
ATOM 1313 C C . ARG A 1 187 ? 2.727 16.126 23.869 1.00 93.38 187 ARG A C 1
ATOM 1315 O O . ARG A 1 187 ? 3.778 15.663 24.301 1.00 93.38 187 ARG A O 1
ATOM 1322 N N . LEU A 1 188 ? 1.916 15.426 23.073 1.00 91.81 188 LEU A N 1
ATOM 1323 C CA . LEU A 1 188 ? 2.236 14.064 22.640 1.00 91.81 188 LEU A CA 1
ATOM 1324 C C . LEU A 1 188 ? 3.446 14.037 21.690 1.00 91.81 188 LEU A C 1
ATOM 1326 O O . LEU A 1 188 ? 4.313 13.178 21.819 1.00 91.81 188 LEU A O 1
ATOM 1330 N N . ALA A 1 189 ? 3.539 15.009 20.778 1.00 90.50 189 ALA A N 1
ATOM 1331 C CA . ALA A 1 189 ? 4.688 15.148 19.885 1.00 90.50 189 ALA A CA 1
ATOM 1332 C C . ALA A 1 189 ? 5.975 15.531 20.640 1.00 90.50 189 ALA A C 1
ATOM 1334 O O . ALA A 1 189 ? 7.051 15.032 20.313 1.00 90.50 189 ALA A O 1
ATOM 1335 N N . GLU A 1 190 ? 5.879 16.380 21.667 1.00 93.75 190 GLU A N 1
ATOM 1336 C CA . GLU A 1 190 ? 7.020 16.727 22.525 1.00 93.75 190 GLU A CA 1
ATOM 1337 C C . GLU A 1 190 ? 7.537 15.520 23.321 1.00 93.75 190 GLU A C 1
ATOM 1339 O O . GLU A 1 190 ? 8.753 15.320 23.401 1.00 93.75 190 GLU A O 1
ATOM 1344 N N . ALA A 1 191 ? 6.639 14.672 23.834 1.00 92.62 191 ALA A N 1
ATOM 1345 C CA . ALA A 1 191 ? 7.012 13.440 24.528 1.00 92.62 191 ALA A CA 1
ATOM 1346 C C . ALA A 1 191 ? 7.757 12.451 23.608 1.00 92.62 191 ALA A C 1
ATOM 1348 O O . ALA A 1 191 ? 8.776 11.886 24.009 1.00 92.62 191 ALA A O 1
ATOM 1349 N N . ASP A 1 192 ? 7.317 12.297 22.354 1.00 90.38 192 ASP A N 1
ATOM 1350 C CA . ASP A 1 192 ? 8.006 11.458 21.361 1.00 90.38 192 ASP A CA 1
ATOM 1351 C C . ASP A 1 192 ? 9.416 11.984 21.037 1.00 90.38 192 ASP A C 1
ATOM 1353 O O . ASP A 1 192 ? 10.366 11.206 20.894 1.00 90.38 192 ASP A O 1
ATOM 1357 N N . ILE A 1 193 ? 9.587 13.309 20.957 1.00 92.44 193 ILE A N 1
ATOM 1358 C CA . ILE A 1 193 ? 10.902 13.933 20.742 1.00 92.44 193 ILE A CA 1
ATOM 1359 C C . ILE A 1 193 ? 11.827 13.680 21.940 1.00 92.44 193 ILE A C 1
ATOM 1361 O O . ILE A 1 193 ? 13.004 13.363 21.746 1.00 92.44 193 ILE A O 1
ATOM 1365 N N . GLN A 1 194 ? 11.316 13.774 23.171 1.00 91.06 194 GLN A N 1
ATOM 1366 C CA . GLN A 1 194 ? 12.085 13.446 24.376 1.00 91.06 194 GLN A CA 1
ATOM 1367 C C . GLN A 1 194 ? 12.499 11.971 24.411 1.00 91.06 194 GLN A C 1
ATOM 1369 O O . GLN A 1 194 ? 13.678 11.685 24.620 1.00 91.06 194 GLN A O 1
ATOM 1374 N N . ALA A 1 195 ? 11.584 11.050 24.104 1.00 88.94 195 ALA A N 1
ATOM 1375 C CA . ALA A 1 195 ? 11.880 9.619 24.060 1.00 88.94 195 ALA A CA 1
ATOM 1376 C C . ALA A 1 195 ? 12.949 9.273 23.004 1.00 88.94 195 ALA A C 1
ATOM 1378 O O . ALA A 1 195 ? 13.827 8.437 23.236 1.00 88.94 195 ALA A O 1
ATOM 1379 N N . MET A 1 196 ? 12.921 9.937 21.842 1.00 88.25 196 MET A N 1
ATOM 1380 C CA . MET A 1 196 ? 13.973 9.786 20.832 1.00 88.25 196 MET A CA 1
ATOM 1381 C C . MET A 1 196 ? 15.319 10.334 21.313 1.00 88.25 196 MET A C 1
ATOM 1383 O O . MET A 1 196 ? 16.352 9.712 21.064 1.00 88.25 196 MET A O 1
ATOM 1387 N N . LYS A 1 197 ? 15.325 11.464 22.026 1.00 92.94 197 LYS A N 1
ATOM 1388 C CA . LYS A 1 197 ? 16.551 12.059 22.565 1.00 92.94 197 LYS A CA 1
ATOM 1389 C C . LYS A 1 197 ? 17.212 11.148 23.599 1.00 92.94 197 LYS A C 1
ATOM 1391 O O . LYS A 1 197 ? 18.419 10.941 23.515 1.00 92.94 197 LYS A O 1
ATOM 1396 N N . GLU A 1 198 ? 16.430 10.548 24.495 1.00 89.56 198 GLU A N 1
ATOM 1397 C CA . GLU A 1 198 ? 16.936 9.618 25.512 1.00 89.56 198 GLU A CA 1
ATOM 1398 C C . GLU A 1 198 ? 17.585 8.371 24.902 1.00 89.56 198 GLU A C 1
ATOM 1400 O O . GLU A 1 198 ? 18.646 7.944 25.361 1.00 89.56 198 GLU A O 1
ATOM 1405 N N . ARG A 1 199 ? 17.020 7.839 23.807 1.00 85.69 199 ARG A N 1
ATOM 1406 C CA . ARG A 1 199 ? 17.617 6.710 23.071 1.00 85.69 199 ARG A CA 1
ATOM 1407 C C . ARG A 1 199 ? 18.984 7.030 22.471 1.00 85.69 199 ARG A C 1
ATOM 1409 O O . ARG A 1 199 ? 19.816 6.135 22.373 1.00 85.69 199 ARG A O 1
ATOM 1416 N N . PHE A 1 200 ? 19.219 8.277 22.071 1.00 82.50 200 PHE A N 1
ATOM 1417 C CA . PHE A 1 200 ? 20.490 8.695 21.473 1.00 82.50 200 PHE A CA 1
ATOM 1418 C C . PHE A 1 200 ? 21.535 9.155 22.494 1.00 82.50 200 PHE A C 1
ATOM 1420 O O . PHE A 1 200 ? 22.719 9.166 22.176 1.00 82.50 200 PHE A O 1
ATOM 1427 N N . SER A 1 201 ? 21.128 9.510 23.713 1.00 87.25 201 SER A N 1
ATOM 1428 C CA . SER A 1 201 ? 22.042 9.891 24.799 1.00 87.25 201 SER A CA 1
ATOM 1429 C C . SER A 1 201 ? 22.534 8.719 25.659 1.00 87.25 201 SER A C 1
ATOM 1431 O O . SER A 1 201 ? 23.220 8.946 26.654 1.00 87.25 201 SER A O 1
ATOM 1433 N N . GLY A 1 202 ? 22.203 7.474 25.301 1.00 81.81 202 GLY A N 1
ATOM 1434 C CA . GLY A 1 202 ? 22.754 6.292 25.966 1.00 81.81 202 GLY A CA 1
ATOM 1435 C C . GLY A 1 202 ? 24.289 6.228 25.854 1.00 81.81 202 GLY A C 1
ATOM 1436 O O . GLY A 1 202 ? 24.848 6.701 24.862 1.00 81.81 202 GLY A O 1
ATOM 1437 N N . PRO A 1 203 ? 24.989 5.661 26.857 1.00 70.88 203 PRO A N 1
ATOM 1438 C CA . PRO A 1 203 ? 26.445 5.575 26.861 1.00 70.88 203 PRO A CA 1
ATOM 1439 C C . PRO A 1 203 ? 26.929 4.813 25.626 1.00 70.88 203 PRO A C 1
ATOM 1441 O O . PRO A 1 203 ? 26.611 3.639 25.433 1.00 70.88 203 PRO A O 1
ATOM 1444 N N . GLN A 1 204 ? 27.689 5.507 24.779 1.00 66.88 204 GLN A N 1
ATOM 1445 C CA . GLN A 1 204 ? 28.320 4.922 23.606 1.00 66.88 204 GLN A CA 1
ATOM 1446 C C . GLN A 1 204 ? 29.242 3.781 24.077 1.00 66.88 204 GLN A C 1
ATOM 1448 O O . GLN A 1 204 ? 30.094 4.026 24.938 1.00 66.88 204 GLN A O 1
ATOM 1453 N N . PRO A 1 205 ? 29.079 2.539 23.580 1.00 59.72 205 PRO A N 1
ATOM 1454 C CA . PRO A 1 205 ? 29.908 1.421 24.009 1.00 59.72 205 PRO A CA 1
ATOM 1455 C C . PRO A 1 205 ? 31.375 1.745 23.724 1.00 59.72 205 PRO A C 1
ATOM 1457 O O . PRO A 1 205 ? 31.738 2.070 22.590 1.00 59.72 205 PRO A O 1
ATOM 1460 N N . GLN A 1 206 ? 32.203 1.706 24.773 1.00 65.75 206 GLN A N 1
ATOM 1461 C CA . GLN A 1 206 ? 33.636 1.937 24.639 1.00 65.75 206 GLN A CA 1
ATOM 1462 C C . GLN A 1 206 ? 34.227 0.924 23.647 1.00 65.75 206 GLN A C 1
ATOM 1464 O O . GLN A 1 206 ? 33.920 -0.268 23.745 1.00 65.75 206 GLN A O 1
ATOM 1469 N N . PRO A 1 207 ? 35.076 1.372 22.706 1.00 56.66 207 PRO A N 1
ATOM 1470 C CA . PRO A 1 207 ? 35.766 0.468 21.803 1.00 56.66 207 PRO A CA 1
ATOM 1471 C C . PRO A 1 207 ? 36.653 -0.469 22.626 1.00 56.66 207 PRO A C 1
ATOM 1473 O O . PRO A 1 207 ? 37.571 -0.028 23.318 1.00 56.66 207 PRO A O 1
ATOM 1476 N N . GLN A 1 208 ? 36.354 -1.768 22.574 1.00 59.12 208 GLN A N 1
ATOM 1477 C CA . GLN A 1 208 ? 37.221 -2.783 23.156 1.00 59.12 208 GLN A CA 1
ATOM 1478 C C . GLN A 1 208 ? 38.580 -2.759 22.439 1.00 59.12 208 GLN A C 1
ATOM 1480 O O . GLN A 1 208 ? 38.608 -2.734 21.205 1.00 59.12 208 GLN A O 1
ATOM 1485 N N . PRO A 1 209 ? 39.708 -2.786 23.171 1.00 59.62 209 PRO A N 1
ATOM 1486 C CA . PRO A 1 209 ? 41.023 -2.900 22.560 1.00 59.62 209 PRO A CA 1
ATOM 1487 C C . PRO A 1 209 ? 41.148 -4.283 21.910 1.00 59.62 209 PRO A C 1
ATOM 1489 O O . PRO A 1 209 ? 41.269 -5.307 22.583 1.00 59.62 209 PRO A O 1
ATOM 1492 N N . GLN A 1 210 ? 41.071 -4.308 20.581 1.00 56.75 210 GLN A N 1
ATOM 1493 C CA . GLN A 1 210 ? 41.254 -5.508 19.778 1.00 56.75 210 GLN A CA 1
ATOM 1494 C C . GLN A 1 210 ? 42.710 -5.981 19.871 1.00 56.75 210 GLN A C 1
ATOM 1496 O O . GLN A 1 210 ? 43.653 -5.218 19.664 1.00 56.75 210 GLN A O 1
ATOM 1501 N N . GLN A 1 211 ? 42.859 -7.263 20.204 1.00 59.09 211 GLN A N 1
ATOM 1502 C CA . GLN A 1 211 ? 44.107 -7.998 20.366 1.00 59.09 211 GLN A CA 1
ATOM 1503 C C . GLN A 1 211 ? 45.069 -7.818 19.187 1.00 59.09 211 GLN A C 1
ATOM 1505 O O . GLN A 1 211 ? 44.879 -8.348 18.093 1.00 59.09 211 GLN A O 1
ATOM 1510 N N . GLN A 1 212 ? 46.183 -7.157 19.468 1.00 57.84 212 GLN A N 1
ATOM 1511 C CA . GLN A 1 212 ? 47.358 -7.066 18.614 1.00 57.84 212 GLN A CA 1
ATOM 1512 C C . GLN A 1 212 ? 48.267 -8.294 18.830 1.00 57.84 212 GLN A C 1
ATOM 1514 O O . GLN A 1 212 ? 49.400 -8.155 19.280 1.00 57.84 212 GLN A O 1
ATOM 1519 N N . GLN A 1 213 ? 47.770 -9.515 18.573 1.00 59.09 213 GLN A N 1
ATOM 1520 C CA . GLN A 1 213 ? 48.531 -10.746 18.871 1.00 59.09 213 GLN A CA 1
ATOM 1521 C C . GLN A 1 213 ? 48.606 -11.811 17.760 1.00 59.09 213 GLN A C 1
ATOM 1523 O O . GLN A 1 213 ? 49.085 -12.906 18.029 1.00 59.09 213 GLN A O 1
ATOM 1528 N N . GLN A 1 214 ? 48.228 -11.520 16.505 1.00 59.09 214 GLN A N 1
ATOM 1529 C CA . GLN A 1 214 ? 48.284 -12.529 15.421 1.00 59.09 214 GLN A CA 1
ATOM 1530 C C . GLN A 1 214 ? 49.243 -12.250 14.243 1.00 59.09 214 GLN A C 1
ATOM 1532 O O . GLN A 1 214 ? 49.244 -13.010 13.283 1.00 59.09 214 GLN A O 1
ATOM 1537 N N . HIS A 1 215 ? 50.137 -11.255 14.307 1.00 51.84 215 HIS A N 1
ATOM 1538 C CA . HIS A 1 215 ? 51.096 -10.977 13.214 1.00 51.84 215 HIS A CA 1
ATOM 1539 C C . HIS A 1 215 ? 52.558 -11.374 13.511 1.00 51.84 215 HIS A C 1
ATOM 1541 O O . HIS A 1 215 ? 53.465 -10.608 13.206 1.00 51.84 215 HIS A O 1
ATOM 1547 N N . GLN A 1 216 ? 52.829 -12.554 14.089 1.00 59.97 216 GLN A N 1
ATOM 1548 C CA . GLN A 1 216 ? 54.224 -13.007 14.294 1.00 59.97 216 GLN A CA 1
ATOM 1549 C C . GLN A 1 216 ? 54.564 -14.447 13.866 1.00 59.97 216 GLN A C 1
ATOM 1551 O O . GLN A 1 216 ? 55.606 -14.956 14.265 1.00 59.97 216 GLN A O 1
ATOM 1556 N N . GLN A 1 217 ? 53.778 -15.119 13.019 1.00 57.47 217 GLN A N 1
ATOM 1557 C CA . GLN A 1 217 ? 54.178 -16.453 12.536 1.00 57.47 217 GLN A CA 1
ATOM 1558 C C . GLN A 1 217 ? 53.862 -16.695 11.060 1.00 57.47 217 GLN A C 1
ATOM 1560 O O . GLN A 1 217 ? 52.963 -17.459 10.752 1.00 57.47 217 GLN A O 1
ATOM 1565 N N . PHE A 1 218 ? 54.645 -16.115 10.148 1.00 51.25 218 PHE A N 1
ATOM 1566 C CA . PHE A 1 218 ? 54.887 -16.733 8.838 1.00 51.25 218 PHE A CA 1
ATOM 1567 C C . PHE A 1 218 ? 56.336 -16.467 8.416 1.00 51.25 218 PHE A C 1
ATOM 1569 O O . PHE A 1 218 ? 56.693 -15.364 8.011 1.00 51.25 218 PHE A O 1
ATOM 1576 N N . GLY A 1 219 ? 57.183 -17.485 8.585 1.00 57.53 219 GLY A N 1
ATOM 1577 C CA . GLY A 1 219 ? 58.534 -17.527 8.028 1.00 57.53 219 GLY A CA 1
ATOM 1578 C C . GLY A 1 219 ? 58.527 -17.894 6.534 1.00 57.53 219 GLY A C 1
ATOM 1579 O O . GLY A 1 219 ? 57.511 -18.368 6.020 1.00 57.53 219 GLY A O 1
ATOM 1580 N N . PRO A 1 220 ? 59.648 -17.682 5.823 1.00 59.66 220 PRO A N 1
ATOM 1581 C CA . PRO A 1 220 ? 59.757 -17.939 4.390 1.00 59.66 220 PRO A CA 1
ATOM 1582 C C . PRO A 1 220 ? 59.866 -19.442 4.091 1.00 59.66 220 PRO A C 1
ATOM 1584 O O . PRO A 1 220 ? 60.755 -20.124 4.598 1.00 59.66 220 PRO A O 1
ATOM 1587 N N . VAL A 1 221 ? 58.978 -19.953 3.234 1.00 59.75 221 VAL A N 1
ATOM 1588 C CA . VAL A 1 221 ? 59.041 -21.320 2.689 1.00 59.75 221 VAL A CA 1
ATOM 1589 C C . VAL A 1 221 ? 59.713 -21.265 1.306 1.00 59.75 221 VAL A C 1
ATOM 1591 O O . VAL A 1 221 ? 59.359 -20.391 0.510 1.00 59.75 221 VAL A O 1
ATOM 1594 N N . PRO A 1 222 ? 60.681 -22.146 0.990 1.00 58.75 222 PRO A N 1
ATOM 1595 C CA . PRO A 1 222 ? 61.370 -22.138 -0.297 1.00 58.75 222 PRO A CA 1
ATOM 1596 C C . PRO A 1 222 ? 60.485 -22.639 -1.446 1.00 58.75 222 PRO A C 1
ATOM 1598 O O . PRO A 1 222 ? 59.672 -23.554 -1.303 1.00 58.75 222 PRO A O 1
ATOM 1601 N N . ALA A 1 223 ? 60.693 -22.022 -2.609 1.00 52.94 223 ALA A N 1
ATOM 1602 C CA . ALA A 1 223 ? 60.011 -22.295 -3.863 1.00 52.94 223 ALA A CA 1
ATOM 1603 C C . ALA A 1 223 ? 60.202 -23.750 -4.322 1.00 52.94 223 ALA A C 1
ATOM 1605 O O . ALA A 1 223 ? 61.302 -24.158 -4.690 1.00 52.94 223 ALA A O 1
ATOM 1606 N N . THR A 1 224 ? 59.107 -24.510 -4.354 1.00 53.59 224 THR A N 1
ATOM 1607 C CA . THR A 1 224 ? 59.019 -25.773 -5.095 1.00 53.59 224 THR A CA 1
ATOM 1608 C C . THR A 1 224 ? 58.135 -25.539 -6.312 1.00 53.59 224 THR A C 1
ATOM 1610 O O . THR A 1 224 ? 56.946 -25.254 -6.187 1.00 53.59 224 THR A O 1
ATOM 1613 N N . VAL A 1 225 ? 58.756 -25.604 -7.487 1.00 61.09 225 VAL A N 1
ATOM 1614 C CA . VAL A 1 225 ? 58.129 -25.484 -8.807 1.00 61.09 225 VAL A CA 1
ATOM 1615 C C . VAL A 1 225 ? 57.308 -26.750 -9.085 1.00 61.09 225 VAL A C 1
ATOM 1617 O O . VAL A 1 225 ? 57.895 -27.832 -9.114 1.00 61.09 225 VAL A O 1
ATOM 1620 N N . PRO A 1 226 ? 55.983 -26.667 -9.309 1.00 61.72 226 PRO A N 1
ATOM 1621 C CA . PRO A 1 226 ? 55.224 -27.804 -9.810 1.00 61.72 226 PRO A CA 1
ATOM 1622 C C . PRO A 1 226 ? 55.389 -27.947 -11.337 1.00 61.72 226 PRO A C 1
ATOM 1624 O O . PRO A 1 226 ? 55.494 -26.939 -12.046 1.00 61.72 226 PRO A O 1
ATOM 1627 N N . PRO A 1 227 ? 55.403 -29.183 -11.870 1.00 57.34 227 PRO A N 1
ATOM 1628 C CA . PRO A 1 227 ? 55.463 -29.426 -13.304 1.00 57.34 227 PRO A CA 1
ATOM 1629 C C . PRO A 1 227 ? 54.147 -29.028 -13.986 1.00 57.34 227 PRO A C 1
ATOM 1631 O O . PRO A 1 227 ? 53.050 -29.300 -13.500 1.00 57.34 227 PRO A O 1
ATOM 1634 N N . GLN A 1 228 ? 54.297 -28.374 -15.134 1.00 54.97 228 GLN A N 1
ATOM 1635 C CA . GLN A 1 228 ? 53.231 -27.956 -16.041 1.00 54.97 228 GLN A CA 1
ATOM 1636 C C . GLN A 1 228 ? 52.401 -29.165 -16.512 1.00 54.97 228 GLN A C 1
ATOM 1638 O O . GLN A 1 228 ? 52.987 -30.120 -17.029 1.00 54.97 228 GLN A O 1
ATOM 1643 N N . PRO A 1 229 ? 51.060 -29.139 -16.410 1.00 52.97 229 PRO A N 1
ATOM 1644 C CA . PRO A 1 229 ? 50.229 -30.098 -17.114 1.00 52.97 229 PRO A CA 1
ATOM 1645 C C . PRO A 1 229 ? 50.121 -29.718 -18.595 1.00 52.97 229 PRO A C 1
ATOM 1647 O O . PRO A 1 229 ? 49.732 -28.612 -18.967 1.00 52.97 229 PRO A O 1
ATOM 1650 N N . THR A 1 230 ? 50.478 -30.687 -19.430 1.00 50.59 230 THR A N 1
ATOM 1651 C CA . THR A 1 230 ? 50.343 -30.710 -20.883 1.00 50.59 230 THR A CA 1
ATOM 1652 C C . THR A 1 230 ? 48.944 -30.286 -21.325 1.00 50.59 230 THR A C 1
ATOM 1654 O O . THR A 1 230 ? 47.937 -30.883 -20.945 1.00 50.59 230 THR A O 1
ATOM 1657 N N . VAL A 1 231 ? 48.909 -29.261 -22.174 1.00 49.34 231 VAL A N 1
ATOM 1658 C CA . VAL A 1 231 ? 47.717 -28.725 -22.831 1.00 49.34 231 VAL A CA 1
ATOM 1659 C C . VAL A 1 231 ? 47.125 -29.809 -23.734 1.00 49.34 231 VAL A C 1
ATOM 1661 O O . VAL A 1 231 ? 47.648 -30.082 -24.812 1.00 49.34 231 VAL A O 1
ATOM 1664 N N . SER A 1 232 ? 46.045 -30.454 -23.292 1.00 50.59 232 SER A N 1
ATOM 1665 C CA . SER A 1 232 ? 45.200 -31.258 -24.175 1.00 50.59 232 SER A CA 1
ATOM 1666 C C . SER A 1 232 ? 44.111 -30.364 -24.750 1.00 50.59 232 SER A C 1
ATOM 1668 O O . SER A 1 232 ? 43.279 -29.823 -24.025 1.00 50.59 232 SER A O 1
ATOM 1670 N N . ALA A 1 233 ? 44.162 -30.200 -26.067 1.00 51.28 233 ALA A N 1
ATOM 1671 C CA . ALA A 1 233 ? 43.165 -29.527 -26.875 1.00 51.28 233 ALA A CA 1
ATOM 1672 C C . ALA A 1 233 ? 41.806 -30.250 -26.775 1.00 51.28 233 ALA A C 1
ATOM 1674 O O . ALA A 1 233 ? 41.584 -31.275 -27.413 1.00 51.28 233 ALA A O 1
ATOM 1675 N N . LEU A 1 234 ? 40.896 -29.694 -25.978 1.00 43.34 234 LEU A N 1
ATOM 1676 C CA . LEU A 1 234 ? 39.446 -29.872 -26.087 1.00 43.34 234 LEU A CA 1
ATOM 1677 C C . LEU A 1 234 ? 38.958 -28.597 -26.790 1.00 43.34 234 LEU A C 1
ATOM 1679 O O . LEU A 1 234 ? 39.191 -27.498 -26.303 1.00 43.34 234 LEU A O 1
ATOM 1683 N N . GLY A 1 235 ? 38.570 -28.659 -28.064 1.00 48.03 235 GLY A N 1
ATOM 1684 C CA . GLY A 1 235 ? 37.197 -28.965 -28.461 1.00 48.03 235 GLY A CA 1
ATOM 1685 C C . GLY A 1 235 ? 36.334 -27.708 -28.266 1.00 48.03 235 GLY A C 1
ATOM 1686 O O . GLY A 1 235 ? 36.239 -27.256 -27.131 1.00 48.03 235 GLY A O 1
ATOM 1687 N N . PRO A 1 236 ? 35.742 -27.098 -29.314 1.00 53.84 236 PRO A N 1
ATOM 1688 C CA . PRO A 1 236 ? 34.926 -25.899 -29.148 1.00 53.84 236 PRO A CA 1
ATOM 1689 C C . PRO A 1 236 ? 33.712 -26.241 -28.281 1.00 53.84 236 PRO A C 1
ATOM 1691 O O . PRO A 1 236 ? 32.745 -26.840 -28.749 1.00 53.84 236 PRO A O 1
ATOM 1694 N N . GLU A 1 237 ? 33.797 -25.888 -26.999 1.00 45.03 237 GLU A N 1
ATOM 1695 C CA . GLU A 1 237 ? 32.694 -25.938 -26.054 1.00 45.03 237 GLU A CA 1
ATOM 1696 C C . GLU A 1 237 ? 31.654 -24.932 -26.542 1.00 45.03 237 GLU A C 1
ATOM 1698 O O . GLU A 1 237 ? 31.750 -23.718 -26.362 1.00 45.03 237 GLU A O 1
ATOM 1703 N N . GLN A 1 238 ? 30.704 -25.471 -27.297 1.00 51.16 238 GLN A N 1
ATOM 1704 C CA . GLN A 1 238 ? 29.525 -24.797 -27.787 1.00 51.16 238 GLN A CA 1
ATOM 1705 C C . GLN A 1 238 ? 28.788 -24.269 -26.554 1.00 51.16 238 GLN A C 1
ATOM 1707 O O . GLN A 1 238 ? 28.107 -25.031 -25.872 1.00 51.16 238 GLN A O 1
ATOM 1712 N N . GLN A 1 239 ? 28.979 -22.980 -26.247 1.00 48.84 239 GLN A N 1
ATOM 1713 C CA . GLN A 1 239 ? 28.204 -22.241 -25.257 1.00 48.84 239 GLN A CA 1
ATOM 1714 C C . GLN A 1 239 ? 26.730 -22.515 -25.543 1.00 48.84 239 GLN A C 1
ATOM 1716 O O . GLN A 1 239 ? 26.149 -21.971 -26.485 1.00 48.84 239 GLN A O 1
ATOM 1721 N N . GLN A 1 240 ? 26.146 -23.428 -24.771 1.00 43.34 240 GLN A N 1
ATOM 1722 C CA . GLN A 1 240 ? 24.728 -23.713 -24.831 1.00 43.34 240 GLN A CA 1
ATOM 1723 C C . GLN A 1 240 ? 24.044 -22.437 -24.367 1.00 43.34 240 GLN A C 1
ATOM 1725 O O . GLN A 1 240 ? 24.027 -22.116 -23.178 1.00 43.34 240 GLN A O 1
ATOM 1730 N N . ALA A 1 241 ? 23.540 -21.674 -25.338 1.00 41.44 241 ALA A N 1
ATOM 1731 C CA . ALA A 1 241 ? 22.629 -20.580 -25.087 1.00 41.44 241 ALA A CA 1
ATOM 1732 C C . ALA A 1 241 ? 21.571 -21.102 -24.104 1.00 41.44 241 ALA A C 1
ATOM 1734 O O . ALA A 1 241 ? 21.006 -22.170 -24.366 1.00 41.44 241 ALA A O 1
ATOM 1735 N N . PRO A 1 242 ? 21.347 -20.420 -22.966 1.00 53.97 242 PRO A N 1
ATOM 1736 C CA . PRO A 1 242 ? 20.426 -20.889 -21.948 1.00 53.97 242 PRO A CA 1
ATOM 1737 C C . PRO A 1 242 ? 19.085 -21.157 -22.622 1.00 53.97 242 PRO A C 1
ATOM 1739 O O . PRO A 1 242 ? 18.428 -20.240 -23.114 1.00 53.97 242 PRO A O 1
ATOM 1742 N N . THR A 1 243 ? 18.724 -22.438 -22.716 1.00 43.44 243 THR A N 1
ATOM 1743 C CA . THR A 1 243 ? 17.462 -22.884 -23.294 1.00 43.44 243 THR A CA 1
ATOM 1744 C C . THR A 1 243 ? 16.357 -22.170 -22.537 1.00 43.44 243 THR A C 1
ATOM 1746 O O . THR A 1 243 ? 16.159 -22.442 -21.351 1.00 43.44 243 THR A O 1
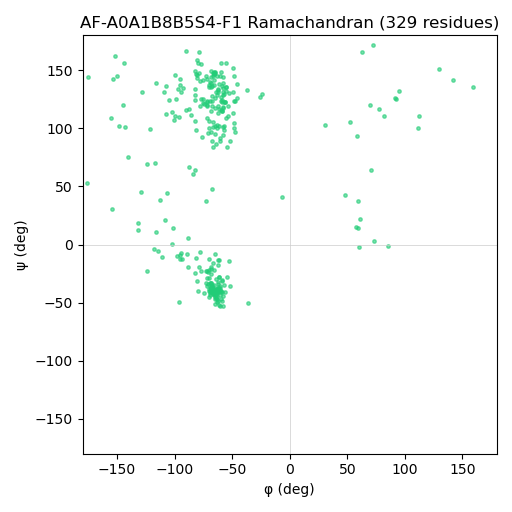ATOM 1749 N N . LEU A 1 244 ? 15.702 -21.223 -23.217 1.00 46.00 244 LEU A N 1
ATOM 1750 C CA . LEU A 1 244 ? 14.547 -20.462 -22.754 1.00 46.00 244 LEU A CA 1
ATOM 1751 C C . LEU A 1 244 ? 13.535 -21.439 -22.157 1.00 46.00 244 LEU A C 1
ATOM 1753 O O . LEU A 1 244 ? 12.771 -22.086 -22.875 1.00 46.00 244 LEU A O 1
ATOM 1757 N N . ARG A 1 245 ? 13.573 -21.584 -20.829 1.00 45.81 245 ARG A N 1
ATOM 1758 C CA . ARG A 1 245 ? 12.565 -22.336 -20.097 1.00 45.81 245 ARG A CA 1
ATOM 1759 C C . ARG A 1 245 ? 11.228 -21.664 -20.379 1.00 45.81 245 ARG A C 1
ATOM 1761 O O . ARG A 1 245 ? 11.084 -20.453 -20.245 1.00 45.81 245 ARG A O 1
ATOM 1768 N N . SER A 1 246 ? 10.295 -22.494 -20.825 1.00 47.81 246 SER A N 1
ATOM 1769 C CA . SER A 1 246 ? 8.881 -22.220 -21.054 1.00 47.81 246 SER A CA 1
ATOM 1770 C C . SER A 1 246 ? 8.328 -21.090 -20.185 1.00 47.81 246 SER A C 1
ATOM 1772 O O . SER A 1 246 ? 8.451 -21.169 -18.967 1.00 47.81 246 SER A O 1
ATOM 1774 N N . SER A 1 247 ? 7.701 -20.117 -20.851 1.00 69.69 247 SER A N 1
ATOM 1775 C CA . SER A 1 247 ? 6.744 -19.051 -20.488 1.00 69.69 247 SER A CA 1
ATOM 1776 C C . SER A 1 247 ? 6.138 -19.001 -19.069 1.00 69.69 247 SER A C 1
ATOM 1778 O O . SER A 1 247 ? 4.945 -18.743 -18.911 1.00 69.69 247 SER A O 1
ATOM 1780 N N . GLY A 1 248 ? 6.919 -19.259 -18.029 1.00 80.12 248 GLY A N 1
ATOM 1781 C CA . GLY A 1 248 ? 6.504 -19.149 -16.642 1.00 80.12 248 GLY A CA 1
ATOM 1782 C C . GLY A 1 248 ? 6.540 -17.693 -16.174 1.00 80.12 248 GLY A C 1
ATOM 1783 O O . GLY A 1 248 ? 7.269 -16.876 -16.744 1.00 80.12 248 GLY A O 1
ATOM 1784 N N . PRO A 1 249 ? 5.764 -17.336 -15.137 1.00 81.75 249 PRO A N 1
ATOM 1785 C CA . PRO A 1 249 ? 5.963 -16.069 -14.449 1.00 81.75 249 PRO A CA 1
ATOM 1786 C C . PRO A 1 249 ? 7.406 -16.015 -13.934 1.00 81.75 249 PRO A C 1
ATOM 1788 O O . PRO A 1 249 ? 7.872 -16.964 -13.307 1.00 81.75 249 PRO A O 1
ATOM 1791 N N . ILE A 1 250 ? 8.104 -14.918 -14.226 1.00 84.62 250 ILE A N 1
ATOM 1792 C CA . ILE A 1 250 ? 9.502 -14.712 -13.830 1.00 84.62 250 ILE A CA 1
ATOM 1793 C C . ILE A 1 250 ? 9.597 -14.843 -12.314 1.00 84.62 250 ILE A C 1
ATOM 1795 O O . ILE A 1 250 ? 8.893 -14.132 -11.586 1.00 84.62 250 ILE A O 1
ATOM 1799 N N . SER A 1 251 ? 10.436 -15.768 -11.851 1.00 90.25 251 SER A N 1
ATOM 1800 C CA . SER A 1 251 ? 10.651 -15.976 -10.429 1.00 90.25 251 SER A CA 1
ATOM 1801 C C . SER A 1 251 ? 11.665 -14.967 -9.912 1.00 90.25 251 SER A C 1
ATOM 1803 O O . SER A 1 251 ? 12.582 -14.547 -10.614 1.00 90.25 251 SER A O 1
ATOM 1805 N N . LEU A 1 252 ? 11.525 -14.591 -8.646 1.00 91.50 252 LEU A N 1
ATOM 1806 C CA . LEU A 1 252 ? 12.458 -13.691 -7.975 1.00 91.50 252 LEU A CA 1
ATOM 1807 C C . LEU A 1 252 ? 13.865 -14.292 -7.854 1.00 91.50 252 LEU A C 1
ATOM 1809 O O . LEU A 1 252 ? 14.862 -13.571 -7.890 1.00 91.50 252 LEU A O 1
ATOM 1813 N N . ASP A 1 253 ? 13.939 -15.620 -7.760 1.00 91.69 253 ASP A N 1
ATOM 1814 C CA . ASP A 1 253 ? 15.202 -16.352 -7.691 1.00 91.69 253 ASP A CA 1
ATOM 1815 C C . ASP A 1 253 ? 15.993 -16.294 -9.010 1.00 91.69 253 ASP A C 1
ATOM 1817 O O . ASP A 1 253 ? 17.212 -16.443 -8.976 1.00 91.69 253 ASP A O 1
ATOM 1821 N N . ASP A 1 254 ? 15.345 -16.006 -10.148 1.00 89.69 254 ASP A N 1
ATOM 1822 C CA . ASP A 1 254 ? 16.014 -15.941 -11.457 1.00 89.69 254 ASP A CA 1
ATOM 1823 C C . ASP A 1 254 ? 16.983 -14.751 -11.561 1.00 89.69 254 ASP A C 1
ATOM 1825 O O . ASP A 1 254 ? 17.938 -14.797 -12.333 1.00 89.69 254 ASP A O 1
ATOM 1829 N N . PHE A 1 255 ? 16.757 -13.679 -10.789 1.00 89.75 255 PHE A N 1
ATOM 1830 C CA . PHE A 1 255 ? 17.571 -12.457 -10.852 1.00 89.75 255 PHE A CA 1
ATOM 1831 C C . PHE A 1 255 ? 18.189 -12.026 -9.518 1.00 89.75 255 PHE A C 1
ATOM 1833 O O . PHE A 1 255 ? 19.205 -11.336 -9.536 1.00 89.75 255 PHE A O 1
ATOM 1840 N N . LEU A 1 256 ? 17.636 -12.427 -8.367 1.00 90.38 256 LEU A N 1
ATOM 1841 C CA . LEU A 1 256 ? 18.289 -12.214 -7.065 1.00 90.38 256 LEU A CA 1
ATOM 1842 C C . LEU A 1 256 ? 19.102 -13.418 -6.582 1.00 90.38 256 LEU A C 1
ATOM 1844 O O . LEU A 1 256 ? 19.815 -13.311 -5.584 1.00 90.38 256 LEU A O 1
ATOM 1848 N N . GLY A 1 257 ? 18.991 -14.559 -7.263 1.00 90.19 257 GLY A N 1
ATOM 1849 C CA . GLY A 1 257 ? 19.531 -15.820 -6.781 1.00 90.19 257 GLY A CA 1
ATOM 1850 C C . GLY A 1 257 ? 18.727 -16.401 -5.608 1.00 90.19 257 GLY A C 1
ATOM 1851 O O . GLY A 1 257 ? 17.819 -15.757 -5.069 1.00 90.19 257 GLY A O 1
ATOM 1852 N N . PRO A 1 258 ? 19.038 -17.643 -5.204 1.00 88.31 258 PRO A N 1
ATOM 1853 C CA . PRO A 1 258 ? 18.317 -18.355 -4.155 1.00 88.31 258 PRO A CA 1
ATOM 1854 C C . PRO A 1 258 ? 18.451 -17.682 -2.781 1.00 88.31 258 PRO A C 1
ATOM 1856 O O . PRO A 1 258 ? 19.476 -17.087 -2.447 1.00 88.31 258 PRO A O 1
ATOM 1859 N N . ALA A 1 259 ? 17.406 -17.813 -1.956 1.00 75.31 259 ALA A N 1
ATOM 1860 C CA . ALA A 1 259 ? 17.236 -17.039 -0.716 1.00 75.31 259 ALA A CA 1
ATOM 1861 C C . ALA A 1 259 ? 18.351 -17.266 0.304 1.00 75.31 259 ALA A C 1
ATOM 1863 O O . ALA A 1 259 ? 18.651 -16.377 1.093 1.00 75.31 259 ALA A O 1
ATOM 1864 N N . GLY A 1 260 ? 18.970 -18.448 0.260 1.00 76.00 260 GLY A N 1
ATOM 1865 C CA . GLY A 1 260 ? 19.997 -18.868 1.209 1.00 76.00 260 GLY A CA 1
ATOM 1866 C C . GLY A 1 260 ? 21.299 -18.070 1.141 1.00 76.00 260 GLY A C 1
ATOM 1867 O O . GLY A 1 260 ? 22.073 -18.137 2.086 1.00 76.00 260 GLY A O 1
ATOM 1868 N N . ASN A 1 261 ? 21.535 -17.305 0.070 1.00 74.06 261 ASN A N 1
ATOM 1869 C CA . ASN A 1 261 ? 22.767 -16.524 -0.086 1.00 74.06 261 ASN A CA 1
ATOM 1870 C C . ASN A 1 261 ? 22.642 -15.074 0.391 1.00 74.06 261 ASN A C 1
ATOM 1872 O O . ASN A 1 261 ? 23.635 -14.348 0.413 1.00 74.06 261 ASN A O 1
ATOM 1876 N N . LEU A 1 262 ? 21.436 -14.629 0.748 1.00 67.88 262 LEU A N 1
ATOM 1877 C CA . LEU A 1 262 ? 21.222 -13.283 1.263 1.00 67.88 262 LEU A CA 1
ATOM 1878 C C . LEU A 1 262 ? 21.241 -13.327 2.794 1.00 67.88 262 LEU A C 1
ATOM 1880 O O . LEU A 1 262 ? 20.735 -14.290 3.372 1.00 67.88 262 LEU A O 1
ATOM 1884 N N . PRO A 1 263 ? 21.810 -12.310 3.466 1.00 63.00 263 PRO A N 1
ATOM 1885 C CA . PRO A 1 263 ? 21.787 -12.210 4.919 1.00 63.00 263 PRO A CA 1
ATOM 1886 C C . PRO A 1 263 ? 20.341 -11.984 5.378 1.00 63.00 263 PRO A C 1
ATOM 1888 O O . PRO A 1 263 ? 19.886 -10.854 5.544 1.00 63.00 263 PRO A O 1
ATOM 1891 N N . LEU A 1 264 ? 19.586 -13.071 5.514 1.00 64.06 264 LEU A N 1
ATOM 1892 C CA . LEU A 1 264 ? 18.236 -13.049 6.047 1.00 64.06 264 LEU A CA 1
ATOM 1893 C C . LEU A 1 264 ? 18.338 -12.862 7.558 1.00 64.06 264 LEU A C 1
ATOM 1895 O O . LEU A 1 264 ? 18.947 -13.668 8.263 1.00 64.06 264 LEU A O 1
ATOM 1899 N N . SER A 1 265 ? 17.717 -11.798 8.060 1.00 55.53 265 SER A N 1
ATOM 1900 C CA . SER A 1 265 ? 17.415 -11.706 9.480 1.00 55.53 265 SER A CA 1
ATOM 1901 C C . SER A 1 265 ? 16.317 -12.725 9.754 1.00 55.53 265 SER A C 1
ATOM 1903 O O . SER A 1 265 ? 15.181 -12.528 9.356 1.00 55.53 265 SER A O 1
ATOM 1905 N N . GLN A 1 266 ? 16.652 -13.835 10.406 1.00 56.72 266 GLN A N 1
ATOM 1906 C CA . GLN A 1 266 ? 15.740 -14.944 10.713 1.00 56.72 266 GLN A CA 1
ATOM 1907 C C . GLN A 1 266 ? 14.724 -14.586 11.823 1.00 56.72 266 GLN A C 1
ATOM 1909 O O . GLN A 1 266 ? 14.417 -15.380 12.711 1.00 56.72 266 GLN A O 1
ATOM 1914 N N . SER A 1 267 ? 14.246 -13.344 11.830 1.00 49.66 267 SER A N 1
ATOM 1915 C CA . SER A 1 267 ? 13.303 -12.817 12.803 1.00 49.66 267 SER A CA 1
ATOM 1916 C C . SER A 1 267 ? 11.886 -13.218 12.415 1.00 49.66 267 SER A C 1
ATOM 1918 O O . SER A 1 267 ? 11.463 -13.013 11.286 1.00 49.66 267 SER A O 1
ATOM 1920 N N . GLN A 1 268 ? 11.183 -13.801 13.386 1.00 55.94 268 GLN A N 1
ATOM 1921 C CA . GLN A 1 268 ? 9.781 -14.222 13.362 1.00 55.94 268 GLN A CA 1
ATOM 1922 C C . GLN A 1 268 ? 8.923 -13.456 12.349 1.00 55.94 268 GLN A C 1
ATOM 1924 O O . GLN A 1 268 ? 8.898 -12.227 12.361 1.00 55.94 268 GLN A O 1
ATOM 1929 N N . SER A 1 269 ? 8.187 -14.208 11.527 1.00 59.53 269 SER A N 1
ATOM 1930 C CA . SER A 1 269 ? 7.286 -13.735 10.476 1.00 59.53 269 SER A CA 1
ATOM 1931 C C . SER A 1 269 ? 6.252 -12.739 11.012 1.00 59.53 269 SER A C 1
ATOM 1933 O O . SER A 1 269 ? 5.126 -13.098 11.362 1.00 59.53 269 SER A O 1
ATOM 1935 N N . PHE A 1 270 ? 6.639 -11.473 11.104 1.00 74.38 270 PHE A N 1
ATOM 1936 C CA . PHE A 1 270 ? 5.746 -10.388 11.453 1.00 74.38 270 PHE A CA 1
ATOM 1937 C C . PHE A 1 270 ? 5.002 -9.983 10.187 1.00 74.38 270 PHE A C 1
ATOM 1939 O O . PHE A 1 270 ? 5.570 -9.366 9.287 1.00 74.38 270 PHE A O 1
ATOM 1946 N N . GLU A 1 271 ? 3.720 -10.337 10.096 1.00 79.62 271 GLU A N 1
ATOM 1947 C CA . GLU A 1 271 ? 2.875 -9.849 9.012 1.00 79.62 271 GLU A CA 1
ATOM 1948 C C . GLU A 1 271 ? 2.300 -8.474 9.400 1.00 79.62 271 GLU A C 1
ATOM 1950 O O . GLU A 1 271 ? 1.488 -8.364 10.326 1.00 79.62 271 GLU A O 1
ATOM 1955 N N . PRO A 1 272 ? 2.707 -7.380 8.733 1.00 83.75 272 PRO A N 1
ATOM 1956 C CA . PRO A 1 272 ? 2.215 -6.059 9.073 1.00 83.75 272 PRO A CA 1
ATOM 1957 C C . PRO A 1 272 ? 0.727 -5.953 8.732 1.00 83.75 272 PRO A C 1
ATOM 1959 O O . PRO A 1 272 ? 0.300 -6.276 7.620 1.00 83.75 272 PRO A O 1
ATOM 1962 N N . ARG A 1 273 ? -0.060 -5.352 9.638 1.00 84.12 273 ARG A N 1
ATOM 1963 C CA . ARG A 1 273 ? -1.514 -5.111 9.475 1.00 84.12 273 ARG A CA 1
ATOM 1964 C C . ARG A 1 273 ? -1.907 -4.387 8.178 1.00 84.12 273 ARG A C 1
ATOM 1966 O O . ARG A 1 273 ? -3.079 -4.335 7.826 1.00 84.12 273 ARG A O 1
ATOM 1973 N N . SER A 1 274 ? -0.949 -3.793 7.464 1.00 91.25 274 SER A N 1
ATOM 1974 C CA . SER A 1 274 ? -1.189 -3.052 6.226 1.00 91.25 274 SER A CA 1
ATOM 1975 C C . SER A 1 274 ? -0.283 -3.469 5.061 1.00 91.25 274 SER A C 1
ATOM 1977 O O . SER A 1 274 ? 0.173 -2.621 4.296 1.00 91.25 274 SER A O 1
ATOM 1979 N N . ARG A 1 275 ? -0.104 -4.782 4.847 1.00 94.62 275 ARG A N 1
ATOM 1980 C CA . ARG A 1 275 ? 0.534 -5.384 3.652 1.00 94.62 275 ARG A CA 1
ATOM 1981 C C . ARG A 1 275 ? 0.236 -4.641 2.344 1.00 94.62 275 ARG A C 1
ATOM 1983 O O . ARG A 1 275 ? 1.141 -4.257 1.607 1.00 94.62 275 ARG A O 1
ATOM 1990 N N . ARG A 1 276 ? -1.043 -4.362 2.074 1.00 95.56 276 ARG A N 1
ATOM 1991 C CA . ARG A 1 276 ? -1.475 -3.651 0.858 1.00 95.56 276 ARG A CA 1
ATOM 1992 C C . ARG A 1 276 ? -0.873 -2.246 0.743 1.00 95.56 276 ARG A C 1
ATOM 1994 O O . ARG A 1 276 ? -0.549 -1.820 -0.360 1.00 95.56 276 ARG A O 1
ATOM 2001 N N . ARG A 1 277 ? -0.723 -1.526 1.858 1.00 96.31 277 ARG A N 1
ATOM 2002 C CA . ARG A 1 277 ? -0.159 -0.169 1.882 1.00 96.31 277 ARG A CA 1
ATOM 2003 C C . ARG A 1 277 ? 1.334 -0.190 1.566 1.00 96.31 277 ARG A C 1
ATOM 2005 O O . ARG A 1 277 ? 1.773 0.657 0.798 1.00 96.31 277 ARG A O 1
ATOM 2012 N N . LEU A 1 278 ? 2.072 -1.170 2.090 1.00 96.56 278 LEU A N 1
ATOM 2013 C CA . LEU A 1 278 ? 3.497 -1.346 1.795 1.00 96.56 278 LEU A CA 1
ATOM 2014 C C . LEU A 1 278 ? 3.728 -1.700 0.326 1.00 96.56 278 LEU A C 1
ATOM 2016 O O . LEU A 1 278 ? 4.540 -1.052 -0.325 1.00 96.56 278 LEU A O 1
ATOM 2020 N N . ILE A 1 279 ? 2.943 -2.633 -0.226 1.00 96.94 279 ILE A N 1
ATOM 2021 C CA . ILE A 1 279 ? 3.011 -2.982 -1.655 1.00 96.94 279 ILE A CA 1
ATOM 2022 C C . ILE A 1 279 ? 2.738 -1.744 -2.517 1.00 96.94 279 ILE A C 1
ATOM 2024 O O . ILE A 1 279 ? 3.506 -1.447 -3.423 1.00 96.94 279 ILE A O 1
ATOM 2028 N N . ILE A 1 280 ? 1.673 -0.986 -2.226 1.00 96.50 280 ILE A N 1
ATOM 2029 C CA . ILE A 1 280 ? 1.352 0.242 -2.974 1.00 96.50 280 ILE A CA 1
ATOM 2030 C C . ILE A 1 280 ? 2.474 1.280 -2.849 1.00 96.50 280 ILE A C 1
ATOM 2032 O O . ILE A 1 280 ? 2.782 1.948 -3.834 1.00 96.50 280 ILE A O 1
ATOM 2036 N N . SER A 1 281 ? 3.071 1.423 -1.662 1.00 96.50 281 SER A N 1
ATOM 2037 C CA . SER A 1 281 ? 4.176 2.357 -1.432 1.00 96.50 281 SER A CA 1
ATOM 2038 C C . SER A 1 281 ? 5.395 1.982 -2.268 1.00 96.50 281 SER A C 1
ATOM 2040 O O . SER A 1 281 ? 5.888 2.828 -3.009 1.00 96.50 281 SER A O 1
ATOM 2042 N N . LEU A 1 282 ? 5.805 0.709 -2.233 1.00 96.25 282 LEU A N 1
ATOM 2043 C CA . LEU A 1 282 ? 6.949 0.212 -2.995 1.00 96.25 282 LEU A CA 1
ATOM 2044 C C . LEU A 1 282 ? 6.714 0.356 -4.502 1.00 96.25 282 LEU A C 1
ATOM 2046 O O . LEU A 1 282 ? 7.534 0.945 -5.195 1.00 96.25 282 LEU A O 1
ATOM 2050 N N . VAL A 1 283 ? 5.552 -0.082 -5.002 1.00 95.88 283 VAL A N 1
ATOM 2051 C CA . VAL A 1 283 ? 5.173 0.054 -6.422 1.00 95.88 283 VAL A CA 1
ATOM 2052 C C . VAL A 1 283 ? 5.225 1.515 -6.870 1.00 95.88 283 VAL A C 1
ATOM 2054 O O . VAL A 1 283 ? 5.682 1.804 -7.970 1.00 95.88 283 VAL A O 1
ATOM 2057 N N . ARG A 1 284 ? 4.765 2.453 -6.034 1.00 95.12 284 ARG A N 1
ATOM 2058 C CA . ARG A 1 284 ? 4.778 3.884 -6.362 1.00 95.12 284 ARG A CA 1
ATOM 2059 C C . ARG A 1 284 ? 6.183 4.486 -6.319 1.00 95.12 284 ARG A C 1
ATOM 2061 O O . ARG A 1 284 ? 6.442 5.418 -7.074 1.00 95.12 284 ARG A O 1
ATOM 2068 N N . ALA A 1 285 ? 7.048 3.994 -5.436 1.00 95.12 285 ALA A N 1
ATOM 2069 C CA . ALA A 1 285 ? 8.422 4.464 -5.307 1.00 95.12 285 ALA A CA 1
ATOM 2070 C C . ALA A 1 285 ? 9.309 3.957 -6.453 1.00 95.12 285 ALA A C 1
ATOM 2072 O O . ALA A 1 285 ? 10.094 4.729 -6.992 1.00 95.12 285 ALA A O 1
ATOM 2073 N N . THR A 1 286 ? 9.161 2.690 -6.852 1.00 94.56 286 THR A N 1
ATOM 2074 C CA . THR A 1 286 ? 10.127 2.008 -7.730 1.00 94.56 286 THR A CA 1
ATOM 2075 C C . THR A 1 286 ? 9.563 1.553 -9.079 1.00 94.56 286 THR A C 1
ATOM 2077 O O . THR A 1 286 ? 10.305 1.039 -9.911 1.00 94.56 286 THR A O 1
ATOM 2080 N N . ASN A 1 287 ? 8.258 1.724 -9.325 1.00 95.12 287 ASN A N 1
ATOM 2081 C CA . ASN A 1 287 ? 7.540 1.246 -10.520 1.00 95.12 287 ASN A CA 1
ATOM 2082 C C . ASN A 1 287 ? 7.615 -0.27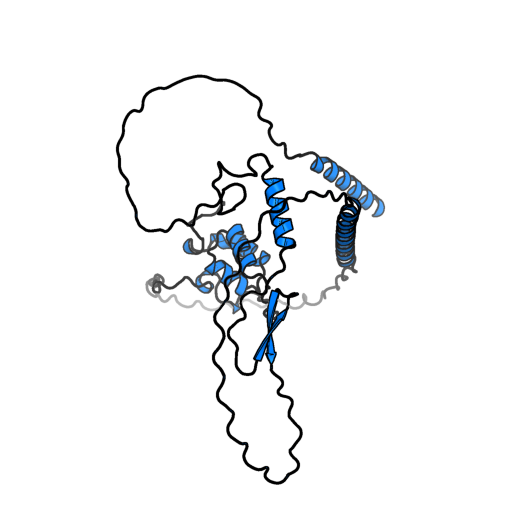4 -10.767 1.00 95.12 287 ASN A C 1
ATOM 2084 O O . ASN A 1 287 ? 7.273 -0.749 -11.854 1.00 95.12 287 ASN A O 1
ATOM 2088 N N . VAL A 1 288 ? 8.024 -1.057 -9.768 1.00 95.62 288 VAL A N 1
ATOM 2089 C CA . VAL A 1 288 ? 8.006 -2.523 -9.830 1.00 95.62 288 VAL A CA 1
ATOM 2090 C C . VAL A 1 288 ? 6.560 -3.020 -9.900 1.00 95.62 288 VAL A C 1
ATOM 2092 O O . VAL A 1 288 ? 5.640 -2.413 -9.345 1.00 95.62 288 VAL A O 1
ATOM 2095 N N . SER A 1 289 ? 6.327 -4.128 -10.602 1.00 95.62 289 SER A N 1
ATOM 2096 C CA . SER A 1 289 ? 5.004 -4.738 -10.690 1.00 95.62 289 SER A CA 1
ATOM 2097 C C . SER A 1 289 ? 4.497 -5.149 -9.293 1.00 95.62 289 SER A C 1
ATOM 2099 O O . SER A 1 289 ? 5.278 -5.583 -8.443 1.00 95.62 289 SER A O 1
ATOM 2101 N N . PRO A 1 290 ? 3.184 -5.053 -9.009 1.00 96.25 290 PRO A N 1
ATOM 2102 C CA . PRO A 1 290 ? 2.654 -5.371 -7.681 1.00 96.25 290 PRO A CA 1
ATOM 2103 C C . PRO A 1 290 ? 2.942 -6.804 -7.2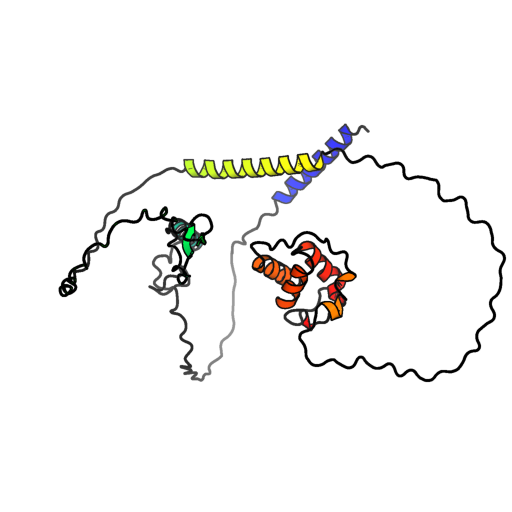16 1.00 96.25 290 PRO A C 1
ATOM 2105 O O . PRO A 1 290 ? 3.091 -7.026 -6.017 1.00 96.25 290 PRO A O 1
ATOM 2108 N N . GLY A 1 291 ? 3.024 -7.758 -8.152 1.00 95.31 291 GLY A N 1
ATOM 2109 C CA . GLY A 1 291 ? 3.370 -9.149 -7.858 1.00 95.31 291 GLY A CA 1
ATOM 2110 C C . GLY A 1 291 ? 4.799 -9.279 -7.337 1.00 95.31 291 GLY A C 1
ATOM 2111 O O . GLY A 1 291 ? 5.000 -9.812 -6.248 1.00 95.31 291 GLY A O 1
ATOM 2112 N N . ILE A 1 292 ? 5.771 -8.702 -8.05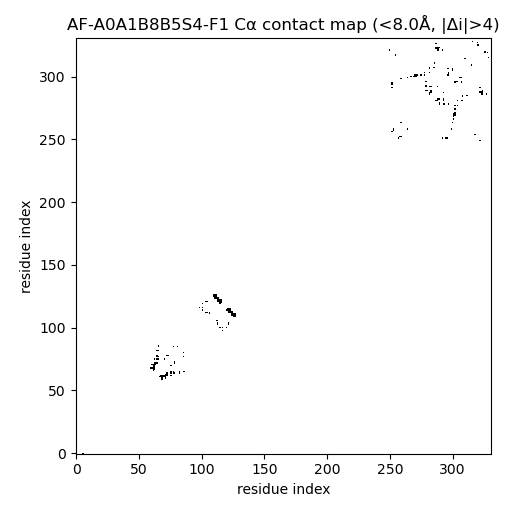3 1.00 95.81 292 ILE A N 1
ATOM 2113 C CA . ILE A 1 292 ? 7.179 -8.721 -7.635 1.00 95.81 292 ILE A CA 1
ATOM 2114 C C . ILE A 1 292 ? 7.385 -7.899 -6.356 1.00 95.81 292 ILE A C 1
ATOM 2116 O O . ILE A 1 292 ? 8.078 -8.346 -5.449 1.00 95.81 292 ILE A O 1
ATOM 2120 N N . ALA A 1 293 ? 6.725 -6.745 -6.217 1.00 96.44 293 ALA A N 1
ATOM 2121 C CA . ALA A 1 293 ? 6.785 -5.939 -4.996 1.00 96.44 293 ALA A C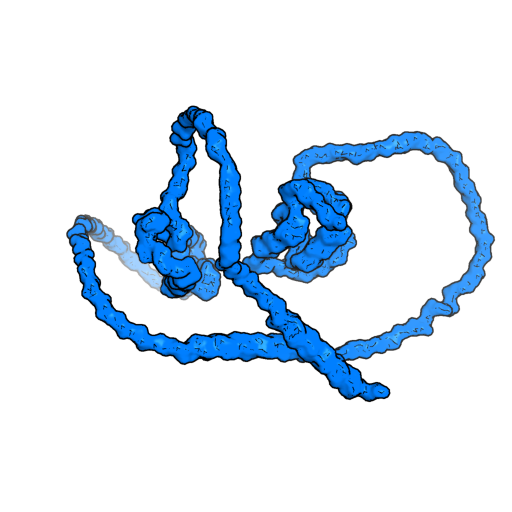A 1
ATOM 2122 C C . ALA A 1 293 ? 6.298 -6.716 -3.758 1.00 96.44 293 ALA A C 1
ATOM 2124 O O . ALA A 1 293 ? 6.897 -6.620 -2.688 1.00 96.44 293 ALA A O 1
ATOM 2125 N N . ALA A 1 294 ? 5.228 -7.507 -3.895 1.00 96.06 294 ALA A N 1
ATOM 2126 C CA . ALA A 1 294 ? 4.733 -8.351 -2.814 1.00 96.06 294 ALA A CA 1
ATOM 2127 C C . ALA A 1 294 ? 5.712 -9.477 -2.456 1.00 96.06 294 ALA A C 1
ATOM 2129 O O . ALA A 1 294 ? 5.882 -9.766 -1.275 1.00 96.06 294 ALA A O 1
ATOM 2130 N N . GLN A 1 295 ? 6.348 -10.095 -3.452 1.00 95.44 295 GLN A N 1
ATOM 2131 C CA . GLN A 1 295 ? 7.329 -11.157 -3.236 1.00 95.44 295 GLN A CA 1
ATOM 2132 C C . GLN A 1 295 ? 8.637 -10.625 -2.621 1.00 95.44 295 GLN A C 1
ATOM 2134 O O . GLN A 1 295 ? 9.164 -11.254 -1.710 1.00 95.44 295 GLN A O 1
ATOM 2139 N N . LEU A 1 296 ? 9.120 -9.449 -3.046 1.00 95.88 296 LEU A N 1
ATOM 2140 C CA . LEU A 1 296 ? 10.267 -8.764 -2.434 1.00 95.88 296 LEU A CA 1
ATOM 2141 C C . LEU A 1 296 ? 10.010 -8.483 -0.956 1.00 95.88 296 LEU A C 1
ATOM 2143 O O . LEU A 1 296 ? 10.790 -8.887 -0.102 1.00 95.88 296 LEU A O 1
ATOM 2147 N N . LEU A 1 297 ? 8.880 -7.837 -0.656 1.00 95.38 297 LEU A N 1
ATOM 2148 C CA . LEU A 1 297 ? 8.510 -7.535 0.723 1.00 95.38 297 LEU A CA 1
ATOM 2149 C C . LEU A 1 297 ? 8.367 -8.811 1.551 1.00 95.38 297 LEU A C 1
ATOM 2151 O O . LEU A 1 297 ? 8.834 -8.837 2.677 1.00 95.38 297 LEU A O 1
ATOM 2155 N N . TRP A 1 298 ? 7.772 -9.873 1.008 1.00 94.75 298 TRP A N 1
ATOM 2156 C CA . TRP A 1 298 ? 7.667 -11.144 1.725 1.00 94.75 298 TRP A CA 1
ATOM 2157 C C . TRP A 1 298 ? 9.038 -11.774 2.009 1.00 94.75 298 TRP A C 1
ATOM 2159 O O . TRP A 1 298 ? 9.247 -12.299 3.095 1.00 94.75 298 TRP A O 1
ATOM 2169 N N . ARG A 1 299 ? 9.980 -11.685 1.064 1.00 93.12 299 ARG A N 1
ATOM 2170 C CA . ARG A 1 299 ? 11.325 -12.263 1.194 1.00 93.12 299 ARG A CA 1
ATOM 2171 C C . ARG A 1 299 ? 12.222 -11.519 2.185 1.00 93.12 299 ARG A C 1
ATOM 2173 O O . ARG A 1 299 ? 13.111 -12.133 2.758 1.00 93.12 299 ARG A O 1
ATOM 2180 N N . PHE A 1 300 ? 12.001 -10.219 2.369 1.00 93.31 300 PHE A N 1
ATOM 2181 C CA . PHE A 1 300 ? 12.787 -9.364 3.266 1.00 93.31 300 PHE A CA 1
ATOM 2182 C C . PHE A 1 300 ? 11.970 -8.882 4.474 1.00 93.31 300 PHE A C 1
ATOM 2184 O O . PHE A 1 300 ? 12.074 -7.718 4.866 1.00 93.31 300 PHE A O 1
ATOM 2191 N N . ASP A 1 301 ? 11.112 -9.751 5.018 1.00 93.50 301 ASP A N 1
ATOM 2192 C CA . ASP A 1 301 ? 10.330 -9.526 6.246 1.00 93.50 301 ASP A CA 1
ATOM 2193 C C . ASP A 1 301 ? 9.610 -8.172 6.302 1.00 93.50 301 ASP A C 1
ATOM 2195 O O . ASP A 1 301 ? 9.586 -7.462 7.307 1.00 93.50 301 ASP A O 1
ATOM 2199 N N . TRP A 1 302 ? 9.013 -7.789 5.178 1.00 94.75 302 TRP A N 1
ATOM 2200 C CA . TRP A 1 302 ? 8.263 -6.551 4.988 1.00 94.75 302 TRP A CA 1
ATOM 2201 C C . TRP A 1 302 ? 9.070 -5.262 5.203 1.00 94.75 302 TRP A C 1
ATOM 2203 O O . TRP A 1 302 ? 8.484 -4.191 5.399 1.00 94.75 302 TRP A O 1
ATOM 2213 N N . ASN A 1 303 ? 10.400 -5.317 5.100 1.00 94.81 303 ASN A N 1
ATOM 2214 C CA . ASN A 1 303 ? 11.262 -4.146 5.209 1.00 94.81 303 ASN A CA 1
ATOM 2215 C C . ASN A 1 303 ? 11.218 -3.295 3.927 1.00 94.81 303 ASN A C 1
ATOM 2217 O O . ASN A 1 303 ? 11.972 -3.503 2.973 1.00 94.81 303 ASN A O 1
ATOM 2221 N N . LEU A 1 304 ? 10.315 -2.308 3.917 1.00 95.50 304 LEU A N 1
ATOM 2222 C CA . LEU A 1 304 ? 10.105 -1.411 2.779 1.00 95.50 304 LEU A CA 1
ATOM 2223 C C . LEU A 1 304 ? 11.380 -0.660 2.376 1.00 95.50 304 LEU A C 1
ATOM 2225 O O . LEU A 1 304 ? 11.672 -0.585 1.188 1.00 95.50 304 LEU A O 1
ATOM 2229 N N . ARG A 1 305 ? 12.135 -0.130 3.347 1.00 95.81 305 ARG A N 1
ATOM 2230 C CA . ARG A 1 305 ? 13.342 0.664 3.075 1.00 95.81 305 ARG A CA 1
ATOM 2231 C C . ARG A 1 305 ? 14.417 -0.162 2.390 1.00 95.81 305 ARG A C 1
ATOM 2233 O O . ARG A 1 305 ? 14.942 0.260 1.368 1.00 95.81 305 ARG A O 1
ATOM 2240 N N . PHE A 1 306 ? 14.664 -1.364 2.901 1.00 95.69 306 PHE A N 1
ATOM 2241 C CA . PHE A 1 306 ? 15.608 -2.283 2.278 1.00 95.69 306 PHE A CA 1
ATOM 2242 C C . PHE A 1 306 ? 15.185 -2.648 0.849 1.00 95.69 306 PHE A C 1
ATOM 2244 O O . PHE A 1 306 ? 16.006 -2.630 -0.063 1.00 95.69 306 PHE A O 1
ATOM 2251 N N . CYS A 1 307 ? 13.896 -2.932 0.630 1.00 96.44 307 CYS A N 1
ATOM 2252 C CA . CYS A 1 307 ? 13.386 -3.238 -0.706 1.00 96.44 307 CYS A CA 1
ATOM 2253 C C . CYS A 1 307 ? 13.521 -2.049 -1.670 1.00 96.44 307 CYS A C 1
ATOM 2255 O O . CYS A 1 307 ? 13.835 -2.257 -2.838 1.00 96.44 307 CYS A O 1
ATOM 2257 N N . GLU A 1 308 ? 13.283 -0.817 -1.209 1.00 96.06 308 GLU A N 1
ATOM 2258 C CA . GLU A 1 308 ? 13.501 0.391 -2.012 1.00 96.06 308 GLU A CA 1
ATOM 2259 C C . GLU A 1 308 ? 14.972 0.505 -2.426 1.00 96.06 308 GLU A C 1
ATOM 2261 O O . GLU A 1 308 ? 15.253 0.583 -3.621 1.00 96.06 308 GLU A O 1
ATOM 2266 N N . ASP A 1 309 ? 15.901 0.438 -1.471 1.00 95.88 309 ASP A N 1
ATOM 2267 C CA . ASP A 1 309 ? 17.340 0.554 -1.735 1.00 95.88 309 ASP A CA 1
ATOM 2268 C C . ASP A 1 309 ? 17.847 -0.567 -2.652 1.00 95.88 309 ASP A C 1
ATOM 2270 O O . ASP A 1 309 ? 18.626 -0.321 -3.572 1.00 95.88 309 ASP A O 1
ATOM 2274 N N . LEU A 1 310 ? 17.365 -1.798 -2.460 1.00 95.50 310 LEU A N 1
ATOM 2275 C CA . LEU A 1 310 ? 17.697 -2.933 -3.320 1.00 95.50 310 LEU A CA 1
ATOM 2276 C C . LEU A 1 310 ? 17.270 -2.675 -4.770 1.00 95.50 310 LEU A C 1
ATOM 2278 O O . LEU A 1 310 ? 18.059 -2.888 -5.690 1.00 95.50 310 LEU A O 1
ATOM 2282 N N . VAL A 1 311 ? 16.042 -2.193 -4.983 1.00 95.44 311 VAL A N 1
ATOM 2283 C CA . VAL A 1 311 ? 15.540 -1.896 -6.330 1.00 95.44 311 VAL A CA 1
ATOM 2284 C C . VAL A 1 311 ? 16.281 -0.708 -6.943 1.00 95.44 311 VAL A C 1
ATOM 2286 O O . VAL A 1 311 ? 16.559 -0.727 -8.138 1.00 95.44 311 VAL A O 1
ATOM 2289 N N . TRP A 1 312 ? 16.643 0.313 -6.167 1.00 94.31 312 TRP A N 1
ATOM 2290 C CA . TRP A 1 312 ? 17.417 1.441 -6.691 1.00 94.31 312 TRP A CA 1
ATOM 2291 C C . TRP A 1 312 ? 18.842 1.045 -7.083 1.00 94.31 312 TRP A C 1
ATOM 2293 O O . TRP A 1 312 ? 19.315 1.453 -8.141 1.00 94.31 312 TRP A O 1
ATOM 2303 N N . ASN A 1 313 ? 19.499 0.208 -6.280 1.00 95.06 313 ASN A N 1
ATOM 2304 C CA . ASN A 1 313 ? 20.885 -0.194 -6.514 1.00 95.06 313 ASN A CA 1
ATOM 2305 C C . ASN A 1 313 ? 21.015 -1.294 -7.577 1.00 95.06 313 ASN A C 1
ATOM 2307 O O . ASN A 1 313 ? 21.934 -1.262 -8.392 1.00 95.06 313 ASN A O 1
ATOM 2311 N N . GLN A 1 314 ? 20.103 -2.270 -7.582 1.00 94.44 314 GLN A N 1
ATOM 2312 C CA . GLN A 1 314 ? 20.182 -3.450 -8.453 1.00 94.44 314 GLN A CA 1
ATOM 2313 C C . GLN A 1 314 ? 19.111 -3.485 -9.540 1.00 94.44 314 GLN A C 1
ATOM 2315 O O . GLN A 1 314 ? 19.221 -4.266 -10.476 1.00 94.44 314 GLN A O 1
ATOM 2320 N N . GLY A 1 315 ? 18.092 -2.626 -9.494 1.00 92.44 315 GLY A N 1
ATOM 2321 C CA . GLY A 1 315 ? 17.029 -2.611 -10.505 1.00 92.44 315 GLY A CA 1
ATOM 2322 C C . GLY A 1 315 ? 17.534 -2.317 -11.918 1.00 92.44 315 GLY A C 1
ATOM 2323 O O . GLY A 1 315 ? 16.811 -2.564 -12.885 1.00 92.44 315 GLY A O 1
ATOM 2324 N N . SER A 1 316 ? 18.780 -1.839 -12.050 1.00 91.94 316 SER A N 1
ATOM 2325 C CA . SER A 1 316 ? 19.493 -1.681 -13.316 1.00 91.94 316 SER A CA 1
ATOM 2326 C C . SER A 1 316 ? 19.896 -3.018 -13.979 1.00 91.94 316 SER A C 1
ATOM 2328 O O . SER A 1 316 ? 20.066 -3.092 -15.197 1.00 91.94 316 SER A O 1
ATOM 2330 N N . THR A 1 317 ? 19.992 -4.113 -13.235 1.00 93.12 317 THR A N 1
ATOM 2331 C CA . THR A 1 317 ? 20.304 -5.439 -13.798 1.00 93.12 317 THR A CA 1
ATOM 2332 C C . THR A 1 317 ? 19.053 -6.284 -14.026 1.00 93.12 317 THR A C 1
ATOM 2334 O O . THR A 1 317 ? 19.114 -7.315 -14.688 1.00 93.12 317 THR A O 1
ATOM 2337 N N . TRP A 1 318 ? 17.898 -5.839 -13.524 1.00 93.69 318 TRP A N 1
ATOM 2338 C CA . TRP A 1 318 ? 16.658 -6.609 -13.580 1.00 93.69 318 TRP A CA 1
ATOM 2339 C C . TRP A 1 318 ? 15.982 -6.531 -14.958 1.00 93.69 318 TRP A C 1
ATOM 2341 O O . TRP A 1 318 ? 16.047 -5.482 -15.614 1.00 93.69 318 TRP A O 1
ATOM 2351 N N . PRO A 1 319 ? 15.289 -7.601 -15.393 1.00 93.00 319 PRO A N 1
ATOM 2352 C CA . PRO A 1 319 ? 14.570 -7.611 -16.662 1.00 93.00 319 PRO A CA 1
ATOM 2353 C C . PRO A 1 319 ? 13.401 -6.613 -16.662 1.00 93.00 319 PRO A C 1
ATOM 2355 O O . PRO A 1 319 ? 12.747 -6.377 -15.646 1.00 93.00 319 PRO A O 1
ATOM 2358 N N . SER A 1 320 ? 13.111 -6.021 -17.824 1.00 92.06 320 SER A N 1
ATOM 2359 C CA . SER A 1 320 ? 12.107 -4.951 -17.978 1.00 92.06 320 SER A CA 1
ATOM 2360 C C . SER A 1 320 ? 10.682 -5.372 -17.601 1.00 92.06 320 SER A C 1
ATOM 2362 O O . SER A 1 320 ? 9.899 -4.547 -17.138 1.00 92.06 320 SER A O 1
ATOM 2364 N N . SER A 1 321 ? 10.368 -6.658 -17.733 1.00 91.56 321 SER A N 1
ATOM 2365 C CA . SER A 1 321 ? 9.111 -7.301 -17.327 1.00 91.56 321 SER A CA 1
ATOM 2366 C C . SER A 1 321 ? 8.824 -7.231 -15.823 1.00 91.56 321 SER A C 1
ATOM 2368 O O . SER A 1 321 ? 7.678 -7.406 -15.410 1.00 91.56 321 SER A O 1
ATOM 2370 N N . VAL A 1 322 ? 9.833 -6.951 -14.993 1.00 94.50 322 VAL A N 1
ATOM 2371 C CA . VAL A 1 322 ? 9.646 -6.724 -13.553 1.00 94.50 322 VAL A CA 1
ATOM 2372 C C . VAL A 1 322 ? 8.943 -5.388 -13.284 1.00 94.50 322 VAL A C 1
ATOM 2374 O O . VAL A 1 322 ? 8.279 -5.244 -12.254 1.00 94.50 322 VAL A O 1
ATOM 2377 N N . PHE A 1 323 ? 9.020 -4.430 -14.211 1.00 94.19 323 PHE A N 1
ATOM 2378 C CA . PHE A 1 323 ? 8.471 -3.082 -14.072 1.00 94.19 323 PHE A CA 1
ATOM 2379 C C . PHE A 1 323 ? 7.130 -2.943 -14.794 1.00 94.19 323 PHE A C 1
ATOM 2381 O O . PHE A 1 323 ? 6.892 -3.557 -15.831 1.00 94.19 323 PHE A O 1
ATOM 2388 N N . LYS A 1 324 ? 6.227 -2.133 -14.232 1.00 87.25 324 LYS A N 1
ATOM 2389 C CA . LYS A 1 324 ? 4.798 -2.212 -14.560 1.00 87.25 324 LYS A CA 1
ATOM 2390 C C . LYS A 1 324 ? 4.419 -1.787 -15.985 1.00 87.25 324 LYS A C 1
ATOM 2392 O O . LYS A 1 324 ? 3.370 -2.213 -16.435 1.00 87.25 324 LYS A O 1
ATOM 2397 N N . ASP A 1 325 ? 5.247 -1.027 -16.701 1.00 78.44 325 ASP A N 1
ATOM 2398 C CA . ASP A 1 325 ? 4.870 -0.449 -18.006 1.00 78.44 325 ASP A CA 1
ATOM 2399 C C . ASP A 1 325 ? 6.082 -0.167 -18.919 1.00 78.44 325 ASP A C 1
ATOM 2401 O O . ASP A 1 325 ? 6.104 0.819 -19.652 1.00 78.44 325 ASP A O 1
ATOM 2405 N N . GLY A 1 326 ? 7.162 -0.954 -18.816 1.00 64.81 326 GLY A N 1
ATOM 2406 C CA . GLY A 1 326 ? 8.407 -0.650 -19.545 1.00 64.81 326 GLY A CA 1
ATOM 2407 C C . GLY A 1 326 ? 9.009 0.720 -19.191 1.00 64.81 326 GLY A C 1
ATOM 2408 O O . GLY A 1 326 ? 9.871 1.220 -19.910 1.00 64.81 326 GLY A O 1
ATOM 2409 N N . GLY A 1 327 ? 8.546 1.331 -18.092 1.00 59.91 327 GLY A N 1
ATOM 2410 C CA . GLY A 1 327 ? 9.021 2.601 -17.563 1.00 59.91 327 GLY A CA 1
ATOM 2411 C C . GLY A 1 327 ? 10.472 2.466 -17.131 1.00 59.91 327 GLY A C 1
ATOM 2412 O 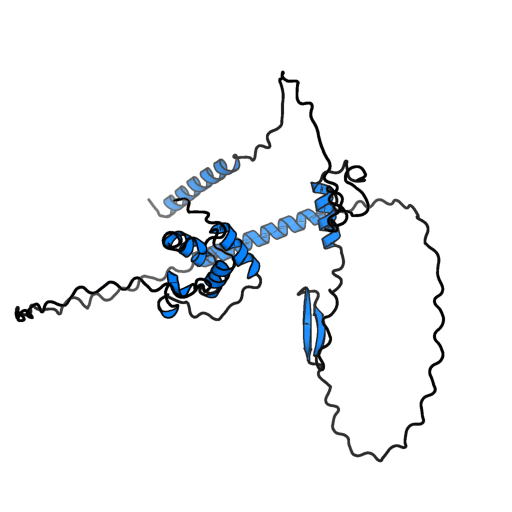O . GLY A 1 327 ? 10.762 2.136 -15.982 1.00 59.91 327 GLY A O 1
ATOM 2413 N N . LEU A 1 328 ? 11.382 2.675 -18.078 1.00 53.00 328 LEU A N 1
ATOM 2414 C CA . LEU A 1 328 ? 12.808 2.644 -17.830 1.00 53.00 328 LEU A CA 1
ATOM 2415 C C . LEU A 1 328 ? 13.223 3.883 -17.027 1.00 53.00 328 LEU A C 1
ATOM 2417 O O . LEU A 1 328 ? 12.987 5.021 -17.424 1.00 53.00 328 LEU A O 1
ATOM 2421 N N . ARG A 1 329 ? 13.841 3.596 -15.881 1.00 54.91 329 ARG A N 1
ATOM 2422 C CA . ARG A 1 329 ? 15.088 4.167 -15.351 1.00 54.91 329 ARG A CA 1
ATOM 2423 C C . ARG A 1 329 ? 15.366 5.615 -15.743 1.00 54.91 329 ARG A C 1
ATOM 2425 O O . ARG A 1 329 ? 15.913 5.892 -16.807 1.00 54.91 329 ARG A O 1
ATOM 2432 N N . ARG A 1 330 ? 15.117 6.521 -14.797 1.00 50.62 330 ARG A N 1
ATOM 2433 C CA . ARG A 1 330 ? 15.994 7.687 -14.693 1.00 50.62 330 ARG A CA 1
ATOM 2434 C C . ARG A 1 330 ? 17.357 7.152 -14.259 1.00 50.62 330 ARG A C 1
ATOM 2436 O O . ARG A 1 330 ? 17.494 6.747 -13.108 1.00 50.62 330 ARG A O 1
ATOM 2443 N N . VAL A 1 331 ? 18.271 7.025 -15.217 1.00 53.19 331 VAL A N 1
ATOM 2444 C CA . VAL A 1 331 ? 19.713 7.059 -14.943 1.00 53.19 331 VAL A CA 1
ATOM 2445 C C . VAL A 1 331 ? 20.058 8.496 -14.574 1.00 53.19 331 VAL A C 1
ATOM 2447 O O . VAL A 1 331 ? 19.483 9.400 -15.226 1.00 53.19 331 VAL A O 1
#

Radius of gyration: 37.49 Å; Cα contacts (8 Å, |Δi|>4): 134; chains: 1; bounding box: 114×83×80 Å

Mean predicted aligned error: 21.82 Å

Sequence (331 aa):
MSNAETIKAIGAAVGKALKESGLSGSGSGAASGSGGRRGGRGGRGGRGGHGGDGGVRKKPARCFRCGSTEHFYKDCPHKNKSRSKSKQAQLEAAAKRPTFPPAAPPAIPGWESIWDPTFGAYLLRPVVVPTQGAPTSAAPAPAPAPAPAPAPAPAPSYSPAPAIGLCHSPLSANSDALVSDAEYRLRLAEADIQAMKERFSGPQPQPQPQQQQQHQQFGPVPATVPPQPTVSALGPEQQQAPTLRSSGPISLDDFLGPAGNLPLSQSQSFEPRSRRRLIISLVRATNVSPGIAAQLLWRFDWNLRFCEDLVWNQGSTWPSSVFKDGGLRRV

Secondary structure (DSSP, 8-state):
--HHHHHHHHHHHHHHHHHHHTT----------------------------------------TTT--SSS-GGG-TTTTS-HHHHHHHHHHHHHHS--PPPPPPPPPTTEEEEEETTTTEEEEEE------------PPPPPPPPPPPPPPPPPPPP-PPPP-----------SHHHHHHHHHHHHHHHHHHHHHHHHHSSPPPPPP-----SSS--PPPP--PPPPPP----------------SPPPPTHHHH--GGGS----------TTHHHHHHHHHHHH-B-HHHHHHHHHHTTT-HHHHHHHHHHHTTTS-GGGBTTS-----

pLDDT: mean 72.62, std 18.57, range [33.47, 96.94]